Protein AF-A0A9P7EPJ8-F1 (afdb_monomer)

Structure (mmCIF, N/CA/C/O backbone):
data_AF-A0A9P7EPJ8-F1
#
_entry.id   AF-A0A9P7EPJ8-F1
#
loop_
_atom_site.group_PDB
_atom_site.id
_atom_site.type_symbol
_atom_site.label_atom_id
_atom_site.label_alt_id
_atom_site.label_comp_id
_atom_site.label_asym_id
_atom_site.label_entity_id
_atom_site.label_seq_id
_atom_site.pdbx_PDB_ins_code
_atom_site.Cartn_x
_atom_site.Cartn_y
_atom_site.Cartn_z
_atom_site.occupancy
_atom_site.B_iso_or_equiv
_atom_site.auth_seq_id
_atom_site.auth_comp_id
_atom_site.auth_asym_id
_atom_site.auth_atom_id
_atom_site.pdbx_PDB_model_num
ATOM 1 N N . MET A 1 1 ? 11.609 0.846 8.606 1.00 64.12 1 MET A N 1
ATOM 2 C CA . MET A 1 1 ? 11.496 -0.620 8.779 1.00 64.12 1 MET A CA 1
ATOM 3 C C . MET A 1 1 ? 10.500 -1.259 7.810 1.00 64.12 1 MET A C 1
ATOM 5 O O . MET A 1 1 ? 10.845 -2.281 7.238 1.00 64.12 1 MET A O 1
ATOM 9 N N . PHE A 1 2 ? 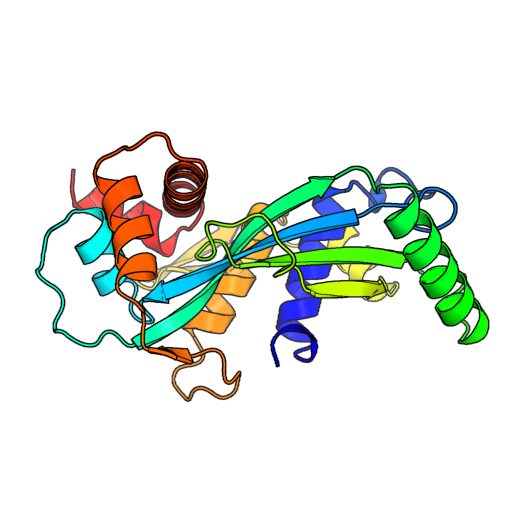9.339 -0.642 7.541 1.00 80.00 2 PHE A N 1
ATOM 10 C CA . PHE A 1 2 ? 8.351 -1.118 6.551 1.00 80.00 2 PHE A CA 1
ATOM 11 C C . PHE A 1 2 ? 8.965 -1.547 5.203 1.00 80.00 2 PHE A C 1
ATOM 13 O O . PHE A 1 2 ? 8.814 -2.691 4.791 1.00 80.00 2 PHE A O 1
ATOM 20 N N . ILE A 1 3 ? 9.730 -0.651 4.565 1.00 81.69 3 ILE A N 1
ATOM 21 C CA . ILE A 1 3 ? 10.332 -0.858 3.231 1.00 81.69 3 ILE A CA 1
ATOM 22 C C . ILE A 1 3 ? 11.421 -1.951 3.241 1.00 81.69 3 ILE A C 1
ATOM 24 O O . ILE A 1 3 ? 11.772 -2.502 2.204 1.00 81.69 3 ILE A O 1
ATOM 28 N N . LEU A 1 4 ? 11.939 -2.302 4.421 1.00 83.94 4 LEU A N 1
ATOM 29 C CA . LEU A 1 4 ? 12.962 -3.337 4.583 1.00 83.94 4 LEU A CA 1
ATOM 30 C C . LEU A 1 4 ? 12.359 -4.725 4.832 1.00 83.94 4 LEU A C 1
ATOM 32 O O . LEU A 1 4 ? 13.088 -5.713 4.793 1.00 83.94 4 LEU A O 1
ATOM 36 N N . ASN A 1 5 ? 11.052 -4.826 5.099 1.00 91.94 5 ASN A N 1
ATOM 37 C CA . ASN A 1 5 ? 10.410 -6.116 5.306 1.00 91.94 5 ASN A CA 1
ATOM 38 C C . ASN A 1 5 ? 10.028 -6.743 3.948 1.00 91.94 5 ASN A C 1
ATOM 40 O O . ASN A 1 5 ? 9.179 -6.193 3.237 1.00 91.94 5 ASN A O 1
ATOM 44 N N . PRO A 1 6 ? 10.596 -7.908 3.584 1.00 92.56 6 PRO A N 1
ATOM 45 C CA . PRO A 1 6 ? 10.381 -8.505 2.268 1.00 92.56 6 PRO A CA 1
ATOM 46 C C . PRO A 1 6 ? 8.943 -8.993 2.050 1.00 92.56 6 PRO A C 1
ATOM 48 O O . PRO A 1 6 ? 8.477 -8.989 0.915 1.00 92.56 6 PRO A O 1
ATOM 51 N N . ILE A 1 7 ? 8.220 -9.371 3.110 1.00 93.75 7 ILE A N 1
ATOM 52 C CA . ILE A 1 7 ? 6.826 -9.827 3.009 1.00 93.75 7 ILE A CA 1
ATOM 53 C C . ILE A 1 7 ? 5.912 -8.637 2.714 1.00 93.75 7 ILE A C 1
ATOM 55 O O . ILE A 1 7 ? 5.138 -8.682 1.757 1.00 93.75 7 ILE A O 1
ATOM 59 N N . LEU A 1 8 ? 6.034 -7.550 3.486 1.00 95.38 8 LEU A N 1
ATOM 60 C CA . LEU A 1 8 ? 5.245 -6.332 3.270 1.00 95.38 8 LEU A CA 1
ATOM 61 C C . LEU A 1 8 ? 5.503 -5.751 1.876 1.00 95.38 8 LEU A C 1
ATOM 63 O O . LEU A 1 8 ? 4.560 -5.451 1.144 1.00 95.38 8 LEU A O 1
ATOM 67 N N . MET A 1 9 ? 6.774 -5.660 1.476 1.00 95.81 9 MET A N 1
ATOM 68 C CA . MET A 1 9 ? 7.134 -5.168 0.147 1.00 95.81 9 MET A CA 1
ATOM 69 C C . MET A 1 9 ? 6.726 -6.124 -0.970 1.00 95.81 9 MET A C 1
ATOM 71 O O . MET A 1 9 ? 6.345 -5.659 -2.039 1.00 95.81 9 MET A O 1
ATOM 75 N N . GLY A 1 10 ? 6.761 -7.439 -0.748 1.00 96.75 10 GLY A N 1
ATOM 76 C CA . GLY A 1 10 ? 6.250 -8.422 -1.702 1.00 96.75 10 GLY A CA 1
ATOM 77 C C . GLY A 1 10 ? 4.754 -8.237 -1.960 1.00 96.75 10 GLY A C 1
ATOM 78 O O . GLY A 1 10 ? 4.339 -8.139 -3.113 1.00 96.75 10 GLY A O 1
ATOM 79 N N . LEU A 1 11 ? 3.954 -8.096 -0.897 1.00 97.00 11 LEU A N 1
ATOM 80 C CA . LEU A 1 11 ? 2.513 -7.834 -0.998 1.00 97.00 11 LEU A CA 1
ATOM 81 C C . LEU A 1 11 ? 2.218 -6.492 -1.679 1.00 97.00 11 LEU A C 1
ATOM 83 O O . LEU A 1 11 ? 1.334 -6.429 -2.533 1.00 97.00 11 LEU A O 1
ATOM 87 N N . LEU A 1 12 ? 2.980 -5.441 -1.355 1.00 97.62 12 LEU A N 1
ATOM 88 C CA . LEU A 1 12 ? 2.852 -4.144 -2.019 1.00 97.62 12 LEU A CA 1
ATOM 89 C C . LEU A 1 12 ? 3.167 -4.256 -3.516 1.00 97.62 12 LEU A C 1
ATOM 91 O O . LEU A 1 12 ? 2.368 -3.826 -4.341 1.00 97.62 12 LEU A O 1
ATOM 95 N N . LYS A 1 13 ? 4.294 -4.882 -3.878 1.00 97.88 13 LYS A N 1
ATOM 96 C CA . LYS A 1 13 ? 4.701 -5.068 -5.278 1.00 97.88 13 LYS A CA 1
ATOM 97 C C . LYS A 1 13 ? 3.675 -5.880 -6.070 1.00 97.88 13 LYS A C 1
ATOM 99 O O . LYS A 1 13 ? 3.375 -5.502 -7.196 1.00 97.88 13 LYS A O 1
ATOM 104 N N . LEU A 1 14 ? 3.101 -6.941 -5.496 1.00 97.75 14 LEU A N 1
ATOM 105 C CA . LEU A 1 14 ? 2.011 -7.694 -6.133 1.00 97.75 14 LEU A CA 1
ATOM 106 C C . LEU A 1 14 ? 0.807 -6.796 -6.426 1.00 97.75 14 LEU A C 1
ATOM 108 O O . LEU A 1 14 ? 0.273 -6.827 -7.533 1.00 97.75 14 LEU A O 1
ATOM 112 N N . GLY A 1 15 ? 0.420 -5.962 -5.457 1.00 97.38 15 GLY A N 1
ATOM 113 C CA . GLY A 1 15 ? -0.643 -4.985 -5.654 1.00 97.38 15 GLY A CA 1
ATOM 114 C C . GLY A 1 15 ? -0.331 -4.023 -6.800 1.00 97.38 15 GLY A C 1
ATOM 115 O O . GLY A 1 15 ? -1.167 -3.841 -7.680 1.00 97.38 15 GLY A O 1
ATOM 116 N N . VAL A 1 16 ? 0.884 -3.469 -6.827 1.00 97.75 16 VAL A N 1
ATOM 117 C CA . VAL A 1 16 ? 1.339 -2.538 -7.871 1.00 97.75 16 VAL A CA 1
ATOM 118 C C . VAL A 1 16 ? 1.351 -3.186 -9.256 1.00 97.75 16 VAL A C 1
ATOM 120 O O . VAL A 1 16 ? 0.888 -2.573 -10.212 1.00 97.75 16 VAL A O 1
ATOM 123 N N . VAL A 1 17 ? 1.833 -4.426 -9.383 1.00 97.75 17 VAL A N 1
ATOM 124 C CA . VAL A 1 17 ? 1.848 -5.147 -10.669 1.00 97.75 17 VAL A CA 1
ATOM 125 C C . VAL A 1 17 ? 0.444 -5.246 -11.264 1.00 97.75 17 VAL A C 1
ATOM 127 O O . VAL A 1 17 ? 0.278 -5.058 -12.470 1.00 97.75 17 VAL A O 1
ATOM 130 N N . ILE A 1 18 ? -0.552 -5.524 -10.421 1.00 96.38 18 ILE A N 1
ATOM 131 C CA . ILE A 1 18 ? -1.951 -5.662 -10.832 1.00 96.38 18 ILE A CA 1
ATOM 132 C C . ILE A 1 18 ? -2.552 -4.297 -11.174 1.00 96.38 18 ILE A C 1
ATOM 134 O O . ILE A 1 18 ? -3.158 -4.151 -12.230 1.00 96.38 18 ILE A O 1
ATOM 138 N N . ASP A 1 19 ? -2.382 -3.305 -10.301 1.00 95.81 19 ASP A N 1
ATOM 139 C CA . ASP A 1 19 ? -3.061 -2.010 -10.422 1.00 95.81 19 ASP A CA 1
ATOM 140 C C . ASP A 1 19 ? -2.477 -1.128 -11.534 1.00 95.81 19 ASP A C 1
ATOM 142 O O . ASP A 1 19 ? -3.197 -0.414 -12.225 1.00 95.81 19 ASP A O 1
ATOM 146 N N . CYS A 1 20 ? -1.163 -1.213 -11.754 1.00 95.88 20 CYS A N 1
ATOM 147 C CA . CYS A 1 20 ? -0.481 -0.505 -12.835 1.00 95.88 20 CYS A CA 1
ATOM 148 C C . CYS A 1 20 ? -0.459 -1.291 -14.157 1.00 95.88 20 CYS A C 1
ATOM 150 O O . CYS A 1 20 ? 0.116 -0.807 -15.130 1.00 95.88 20 CYS A O 1
ATOM 152 N N . GLY A 1 21 ? -1.041 -2.495 -14.215 1.00 95.31 21 GLY A N 1
ATOM 153 C CA . GLY A 1 21 ? -1.136 -3.280 -15.450 1.00 95.31 21 GLY A CA 1
ATOM 154 C C . GLY A 1 21 ? 0.216 -3.735 -16.016 1.00 95.31 21 GLY A C 1
ATOM 155 O O . GLY A 1 21 ? 0.373 -3.823 -17.233 1.00 95.31 21 GLY A O 1
ATOM 156 N N . LEU A 1 22 ? 1.201 -4.040 -15.159 1.00 96.00 22 LEU A N 1
ATOM 157 C CA . LEU A 1 22 ? 2.549 -4.460 -15.596 1.00 96.00 22 LEU A CA 1
ATOM 158 C C . LEU A 1 22 ? 2.531 -5.787 -16.371 1.00 96.00 22 LEU A C 1
ATOM 160 O O . LEU A 1 22 ? 3.428 -6.053 -17.165 1.00 96.00 22 LEU A O 1
ATOM 164 N N . ILE A 1 23 ? 1.525 -6.632 -16.133 1.00 95.19 23 ILE A N 1
ATOM 165 C CA . ILE A 1 23 ? 1.335 -7.883 -16.882 1.00 95.19 23 ILE A CA 1
ATOM 166 C C . ILE A 1 23 ? 0.834 -7.592 -18.300 1.00 95.19 23 ILE A C 1
ATOM 168 O O . ILE A 1 23 ? 1.242 -8.266 -19.244 1.00 95.19 23 ILE A O 1
ATOM 172 N N . ASP A 1 24 ? -0.038 -6.594 -18.439 1.00 95.25 24 ASP A N 1
ATOM 173 C CA . ASP A 1 24 ? -0.749 -6.304 -19.682 1.00 95.25 24 ASP A CA 1
ATOM 174 C C . ASP A 1 24 ? 0.079 -5.412 -20.619 1.00 95.25 24 ASP A C 1
ATOM 176 O O . ASP A 1 24 ? -0.063 -5.487 -21.840 1.00 95.25 24 ASP A O 1
ATOM 180 N N . ASN A 1 25 ? 0.979 -4.591 -20.064 1.00 95.81 25 ASN A N 1
ATOM 181 C CA . ASN A 1 25 ? 1.876 -3.735 -20.828 1.00 95.81 25 ASN A CA 1
ATOM 182 C C . ASN A 1 25 ? 3.355 -3.992 -20.471 1.00 95.81 25 ASN A C 1
ATOM 184 O O . ASN A 1 25 ? 3.858 -3.431 -19.494 1.00 95.81 25 ASN A O 1
ATOM 188 N N . PRO A 1 26 ? 4.097 -4.748 -21.306 1.00 93.19 26 PRO A N 1
ATOM 189 C CA . PRO A 1 26 ? 5.481 -5.130 -21.029 1.00 93.19 26 PRO A CA 1
ATOM 190 C C . PRO A 1 26 ? 6.482 -3.973 -21.154 1.00 93.19 26 PRO A C 1
ATOM 192 O O . PRO A 1 26 ? 7.671 -4.185 -20.954 1.00 93.19 26 PRO A O 1
ATOM 195 N N . ARG A 1 27 ? 6.034 -2.765 -21.518 1.00 96.56 27 ARG A N 1
ATOM 196 C CA . ARG A 1 27 ? 6.869 -1.555 -21.590 1.00 96.56 27 ARG A CA 1
ATOM 197 C C . ARG A 1 27 ? 6.959 -0.820 -20.251 1.00 96.56 27 ARG A C 1
ATOM 199 O O . ARG A 1 27 ? 7.911 -0.077 -19.998 1.00 96.56 27 ARG A O 1
ATOM 206 N N . ILE A 1 28 ? 5.965 -1.014 -19.380 1.00 97.06 28 ILE A N 1
ATOM 207 C CA . ILE A 1 28 ? 5.900 -0.345 -18.077 1.00 97.06 28 ILE A CA 1
ATOM 208 C C . ILE A 1 28 ? 7.066 -0.811 -17.204 1.00 97.06 28 ILE A C 1
ATOM 210 O O . ILE A 1 28 ? 7.266 -2.001 -16.980 1.00 97.06 28 ILE A O 1
ATOM 214 N N . GLY A 1 29 ? 7.839 0.154 -16.712 1.00 95.75 29 GLY A N 1
ATOM 215 C CA . GLY A 1 29 ? 9.021 -0.070 -15.886 1.00 95.75 29 GLY A CA 1
ATOM 216 C C . GLY A 1 29 ? 10.298 -0.432 -16.647 1.00 95.75 29 GLY A C 1
ATOM 217 O O . GLY A 1 29 ? 11.331 -0.657 -16.010 1.00 95.75 29 GLY A O 1
ATOM 218 N N . PHE A 1 30 ? 10.247 -0.450 -17.983 1.00 96.81 30 PHE A N 1
ATOM 219 C CA . PHE A 1 30 ? 11.409 -0.631 -18.857 1.00 96.81 30 PHE A CA 1
ATOM 220 C C . PHE A 1 30 ? 11.738 0.661 -19.598 1.00 96.81 30 PHE A C 1
ATOM 222 O O . PHE A 1 30 ? 12.747 1.295 -19.311 1.00 96.81 30 PHE A O 1
ATOM 229 N N . ASP A 1 31 ? 10.861 1.068 -20.515 1.00 95.62 31 ASP A N 1
ATOM 230 C CA . ASP A 1 31 ? 10.963 2.302 -21.297 1.00 95.62 31 ASP A CA 1
ATOM 231 C C . ASP A 1 31 ? 9.828 3.287 -20.985 1.00 95.62 31 ASP A C 1
ATOM 233 O O . ASP A 1 31 ? 9.955 4.482 -21.256 1.00 95.62 31 ASP A O 1
ATOM 237 N N . VAL A 1 32 ? 8.742 2.806 -20.371 1.00 97.00 32 VAL A N 1
ATOM 238 C CA . VAL A 1 32 ? 7.653 3.643 -19.862 1.00 97.00 32 VAL A CA 1
ATOM 239 C C . VAL A 1 32 ? 7.802 3.799 -18.344 1.00 97.00 32 VAL A C 1
ATOM 241 O O . VAL A 1 32 ? 7.561 2.837 -17.606 1.00 97.00 32 VAL A O 1
ATOM 244 N N . PRO A 1 33 ? 8.193 4.987 -17.851 1.00 97.19 33 PRO A N 1
ATOM 245 C CA . PRO A 1 33 ? 8.322 5.233 -16.425 1.00 97.19 33 PRO A CA 1
ATOM 246 C C . PRO A 1 33 ? 6.944 5.250 -15.761 1.00 97.19 33 PRO A C 1
ATOM 248 O O . PRO A 1 33 ? 5.969 5.734 -16.336 1.00 97.19 33 PRO A O 1
ATOM 251 N N . PHE A 1 34 ? 6.862 4.753 -14.531 1.00 97.31 34 PHE A N 1
ATOM 252 C CA . PHE A 1 34 ? 5.626 4.781 -13.756 1.00 97.31 34 PHE A CA 1
ATOM 253 C C . PHE A 1 34 ? 5.913 4.992 -12.275 1.00 97.31 34 PHE A C 1
ATOM 255 O O . PHE A 1 34 ? 7.002 4.684 -11.774 1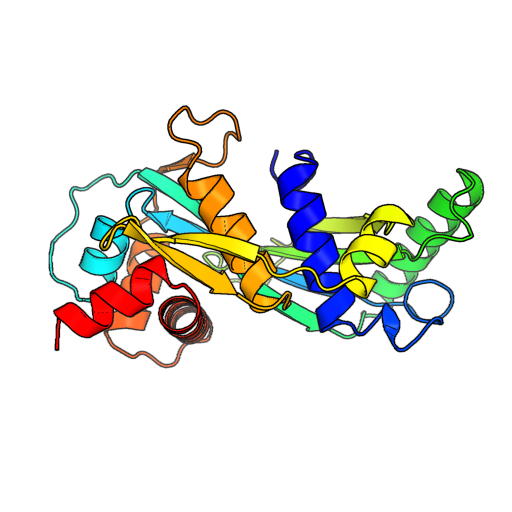.00 97.31 34 PHE A O 1
ATOM 262 N N . GLY A 1 35 ? 4.913 5.513 -11.575 1.00 96.62 35 GLY A N 1
ATOM 263 C CA . GLY A 1 35 ? 4.947 5.651 -10.136 1.00 96.62 35 GLY A CA 1
ATOM 264 C C . GLY A 1 35 ? 3.686 5.124 -9.482 1.00 96.62 35 GLY A C 1
ATOM 265 O O . GLY A 1 35 ? 2.654 4.940 -10.132 1.00 96.62 35 GLY A O 1
ATOM 266 N N . VAL A 1 36 ? 3.756 4.990 -8.163 1.00 96.94 36 VAL A N 1
ATOM 267 C CA . VAL A 1 36 ? 2.600 4.722 -7.312 1.00 96.94 36 VAL A CA 1
ATOM 268 C C . VAL A 1 36 ? 2.643 5.610 -6.075 1.00 96.94 36 VAL A C 1
ATOM 270 O O . VAL A 1 36 ? 3.681 5.738 -5.431 1.00 96.94 36 VAL A O 1
ATOM 273 N N . ARG A 1 37 ? 1.506 6.205 -5.726 1.00 94.69 37 ARG A N 1
ATOM 274 C CA . ARG A 1 37 ? 1.272 6.853 -4.435 1.00 94.69 37 ARG A CA 1
ATOM 275 C C . ARG A 1 37 ? 0.717 5.822 -3.458 1.00 94.69 37 ARG A C 1
ATOM 277 O O . ARG A 1 37 ? -0.278 5.170 -3.767 1.00 94.69 37 ARG A O 1
ATOM 284 N N . VAL A 1 38 ? 1.329 5.700 -2.285 1.00 95.12 38 VAL A N 1
ATOM 285 C CA . VAL A 1 38 ? 0.869 4.836 -1.193 1.00 95.12 38 VAL A CA 1
ATOM 286 C C . VAL A 1 38 ? 0.548 5.705 0.014 1.00 95.12 38 VAL A C 1
ATOM 288 O O . VAL A 1 38 ? 1.440 6.236 0.671 1.00 95.12 38 VAL A O 1
ATOM 291 N N . AS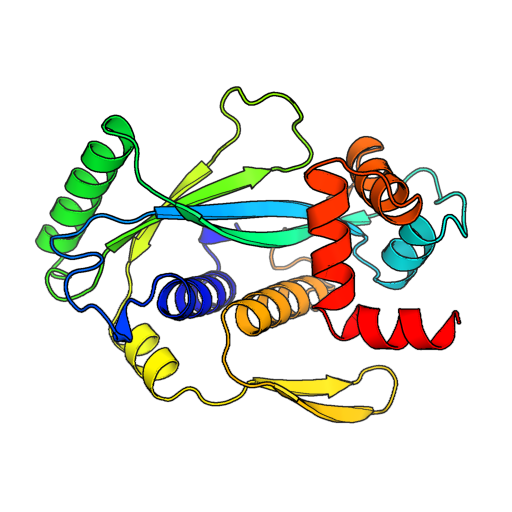P A 1 39 ? -0.739 5.845 0.302 1.00 94.06 39 ASP A N 1
ATOM 292 C CA . ASP A 1 39 ? -1.236 6.605 1.443 1.00 94.06 39 ASP A CA 1
ATOM 293 C C . ASP A 1 39 ? -1.168 5.733 2.703 1.00 94.06 39 ASP A C 1
ATOM 295 O O . ASP A 1 39 ? -1.838 4.697 2.783 1.00 94.06 39 ASP A O 1
ATOM 299 N N . ILE A 1 40 ? -0.365 6.144 3.685 1.00 93.94 40 ILE A N 1
ATOM 300 C CA . ILE A 1 40 ? -0.188 5.459 4.970 1.00 93.94 40 ILE A CA 1
ATOM 301 C C . ILE A 1 40 ? -0.756 6.293 6.118 1.00 93.94 40 ILE A C 1
ATOM 303 O O . ILE A 1 40 ? -0.725 7.517 6.078 1.00 93.94 40 ILE A O 1
ATOM 307 N N . ALA A 1 41 ? -1.262 5.627 7.151 1.00 93.94 41 ALA A N 1
ATOM 308 C CA . ALA A 1 41 ? -1.781 6.270 8.356 1.00 93.94 41 ALA A CA 1
ATOM 309 C C . ALA A 1 41 ? -1.397 5.482 9.606 1.00 93.94 41 ALA A C 1
ATOM 311 O O . ALA A 1 41 ? -1.156 4.274 9.528 1.00 93.94 41 ALA A O 1
ATOM 312 N N . ILE A 1 42 ? -1.422 6.140 10.764 1.00 95.00 42 ILE A N 1
ATOM 313 C CA . ILE A 1 42 ? -1.436 5.448 12.050 1.00 95.00 42 ILE A CA 1
ATOM 314 C C . ILE A 1 42 ? -2.892 5.138 12.418 1.00 95.00 42 ILE A C 1
ATOM 316 O O . ILE A 1 42 ? -3.709 6.031 12.616 1.00 95.00 42 ILE A O 1
ATOM 320 N N . GLU A 1 43 ? -3.230 3.855 12.523 1.00 94.69 43 GLU A N 1
ATOM 321 C CA . GLU A 1 43 ? -4.562 3.383 12.928 1.00 94.69 43 GLU A CA 1
ATOM 322 C C . GLU A 1 43 ? -4.488 2.605 14.245 1.00 94.69 43 GLU A C 1
ATOM 324 O O . GLU A 1 43 ? -3.438 2.030 14.536 1.00 94.69 43 GLU A O 1
ATOM 329 N N . PRO A 1 44 ? -5.577 2.501 15.030 1.00 94.06 44 PRO A N 1
ATOM 330 C CA . PRO A 1 44 ? -5.593 1.693 16.241 1.00 94.06 44 PRO A CA 1
ATOM 331 C C . PRO A 1 44 ? -5.095 0.266 16.009 1.00 94.06 44 PRO A C 1
ATOM 333 O O . PRO A 1 44 ? -5.512 -0.429 15.082 1.00 94.06 44 PRO A O 1
ATOM 336 N N . SER A 1 45 ? -4.228 -0.198 16.907 1.00 93.31 45 SER A N 1
ATOM 337 C CA . SER A 1 45 ? -3.689 -1.560 16.859 1.00 93.31 45 SER A CA 1
ATOM 338 C C . SER A 1 45 ? -4.739 -2.649 17.129 1.00 93.31 45 SER A C 1
ATOM 340 O O . SER A 1 45 ? -4.552 -3.817 16.766 1.00 93.31 45 SER A O 1
ATOM 342 N N . ASN A 1 46 ? -5.853 -2.264 17.753 1.00 89.94 46 ASN A N 1
ATOM 343 C CA . ASN A 1 46 ? -7.036 -3.079 17.971 1.00 89.94 46 ASN A CA 1
ATOM 344 C C . ASN A 1 46 ? -8.171 -2.598 17.052 1.00 89.94 46 ASN A C 1
ATOM 346 O O . ASN A 1 46 ? -8.573 -1.436 17.094 1.00 89.94 46 ASN A O 1
ATOM 350 N N . CYS A 1 47 ? -8.727 -3.503 16.244 1.00 88.69 47 CYS A N 1
ATOM 351 C CA . CYS A 1 47 ? -9.809 -3.176 15.314 1.00 88.69 47 CYS A CA 1
ATOM 352 C C . CYS A 1 47 ? -11.095 -2.712 16.018 1.00 88.69 47 CYS A C 1
ATOM 354 O O . CYS A 1 47 ? -11.842 -1.922 15.447 1.00 88.69 47 CYS A O 1
ATOM 356 N N . LEU A 1 48 ? -11.343 -3.137 17.262 1.00 87.56 48 LEU A N 1
ATOM 357 C CA . LEU A 1 48 ? -12.501 -2.672 18.031 1.00 87.56 48 LEU A CA 1
ATOM 358 C C . LEU A 1 48 ? -12.366 -1.201 18.437 1.00 87.56 48 LEU A C 1
ATOM 360 O O . LEU A 1 48 ? -13.369 -0.490 18.468 1.00 87.56 48 LEU A O 1
ATOM 364 N N . ASP A 1 49 ? -11.144 -0.727 18.686 1.00 91.12 49 ASP A N 1
ATOM 365 C CA . ASP A 1 49 ? -10.890 0.691 18.956 1.00 91.12 49 ASP A CA 1
ATOM 366 C C . ASP A 1 49 ? -11.082 1.524 17.684 1.00 91.12 49 ASP A C 1
ATOM 368 O O . ASP A 1 49 ? -11.678 2.598 17.741 1.00 91.12 49 ASP A O 1
ATOM 372 N N . PHE A 1 50 ? -10.679 0.996 16.520 1.00 92.00 50 PHE A N 1
ATOM 373 C CA . PHE A 1 50 ? -10.981 1.606 15.220 1.00 92.00 50 PHE A CA 1
ATOM 374 C C . PHE A 1 50 ? -12.490 1.775 15.023 1.00 92.00 50 PHE A C 1
ATOM 376 O O . PHE A 1 50 ? -12.965 2.871 14.732 1.00 92.00 50 PHE A O 1
ATOM 383 N N . VAL A 1 51 ? -13.258 0.700 15.217 1.00 89.50 51 VAL A N 1
ATOM 384 C CA . VAL A 1 51 ? -14.723 0.715 15.100 1.00 89.50 51 VAL A CA 1
ATOM 385 C C . VAL A 1 51 ? -15.350 1.662 16.124 1.00 89.50 51 VAL A C 1
ATOM 387 O O . VAL A 1 51 ? -16.263 2.414 15.787 1.00 89.50 51 VAL A O 1
ATOM 390 N N . GLY A 1 52 ? -14.834 1.684 17.354 1.00 89.81 52 GLY A N 1
ATOM 391 C CA . GLY A 1 52 ? -15.265 2.609 18.400 1.00 89.81 52 GLY A CA 1
ATOM 392 C C . GLY A 1 52 ? -15.060 4.077 18.022 1.00 89.81 52 GLY A C 1
ATOM 393 O O . GLY A 1 52 ? -15.980 4.875 18.204 1.00 89.81 52 GLY A O 1
ATOM 394 N N . LEU A 1 53 ? -13.900 4.423 17.452 1.00 91.19 53 LEU A N 1
ATOM 395 C CA . LEU A 1 53 ? -13.626 5.760 16.916 1.00 91.19 53 LEU A CA 1
ATOM 396 C C . LEU A 1 53 ? -14.559 6.090 15.748 1.00 91.19 53 LEU A C 1
ATOM 398 O O . LEU A 1 53 ? -15.182 7.146 15.746 1.00 91.19 53 LEU A O 1
ATOM 402 N N . TYR A 1 54 ? -14.701 5.178 14.785 1.00 91.75 54 TYR A N 1
ATOM 403 C CA . TYR A 1 54 ? -15.510 5.402 13.588 1.00 91.75 54 TYR A CA 1
ATOM 404 C C . TYR A 1 54 ? -16.996 5.619 13.917 1.00 91.75 54 TYR A C 1
ATOM 406 O O . TYR A 1 54 ? -17.636 6.497 13.355 1.00 91.75 54 TYR A O 1
ATOM 414 N N . PHE A 1 55 ? -17.569 4.865 14.855 1.00 89.56 55 PHE A N 1
ATOM 415 C CA . PHE A 1 55 ? -18.968 5.055 15.259 1.00 89.56 55 PHE A CA 1
ATOM 416 C C . PHE A 1 55 ? -19.157 6.078 16.389 1.00 89.56 55 PHE A C 1
ATOM 418 O O . PHE A 1 55 ? -20.287 6.305 16.808 1.00 89.56 55 PHE A O 1
ATOM 425 N N . ASN A 1 56 ? -18.085 6.721 16.868 1.00 79.50 56 ASN A N 1
ATOM 426 C CA . ASN A 1 56 ? -18.100 7.642 18.014 1.00 79.50 56 ASN A CA 1
ATOM 427 C C . ASN A 1 56 ? -18.660 7.012 19.312 1.00 79.50 56 ASN A C 1
ATOM 429 O O . ASN A 1 56 ? -19.241 7.701 20.147 1.00 79.50 56 ASN A O 1
ATOM 433 N N . ASN A 1 57 ? -18.471 5.701 19.500 1.00 65.94 57 ASN A N 1
ATOM 434 C CA . ASN A 1 57 ? -19.096 4.921 20.578 1.00 65.94 57 ASN A CA 1
ATOM 435 C C . ASN A 1 57 ? -18.309 4.915 21.905 1.00 65.94 57 ASN A C 1
ATOM 437 O O . ASN A 1 57 ? -18.809 4.396 22.903 1.00 65.94 57 ASN A O 1
ATOM 441 N N . LYS A 1 58 ? -17.091 5.473 21.949 1.00 59.72 58 LYS A N 1
ATOM 442 C CA . LYS A 1 58 ? -16.306 5.670 23.182 1.00 59.72 58 LYS A CA 1
ATOM 443 C C . LYS A 1 58 ? -15.452 6.931 23.090 1.00 59.72 58 LYS A C 1
ATOM 445 O O . LYS A 1 58 ? -14.834 7.181 22.058 1.00 59.72 58 LYS A O 1
ATOM 450 N N . SER A 1 59 ? -15.338 7.661 24.198 1.00 57.38 59 SER A N 1
ATOM 451 C CA . SER A 1 59 ? -14.165 8.489 24.474 1.00 57.38 59 SER A CA 1
ATOM 452 C C . SER A 1 59 ? -12.991 7.524 24.659 1.00 57.38 59 SER A C 1
ATOM 454 O O . SER A 1 59 ? -12.979 6.775 25.640 1.00 57.38 59 SER A O 1
ATOM 456 N N . PRO A 1 60 ? -12.051 7.422 23.702 1.00 54.78 60 PRO A N 1
ATOM 457 C CA . PRO A 1 60 ? -10.884 6.582 23.916 1.00 54.78 60 PRO A CA 1
ATOM 458 C C . PRO A 1 60 ? -10.166 7.064 25.181 1.00 54.78 60 PRO A C 1
ATOM 460 O O . PRO A 1 60 ? -10.192 8.258 25.485 1.00 54.78 60 PRO A O 1
ATOM 463 N N . GLY A 1 61 ? -9.532 6.151 25.922 1.00 60.28 61 GLY A N 1
ATOM 464 C CA . GLY A 1 61 ? -8.559 6.572 26.932 1.00 60.28 61 GLY A CA 1
ATOM 465 C C . GLY A 1 61 ? -7.544 7.532 26.298 1.00 60.28 61 GLY A C 1
ATOM 466 O O . GLY A 1 61 ? -7.333 7.479 25.084 1.00 60.28 61 GLY A O 1
ATOM 467 N N . GLU A 1 62 ? -6.929 8.413 27.094 1.00 65.81 62 GLU A N 1
ATOM 468 C CA . GLU A 1 62 ? -6.057 9.484 26.573 1.00 65.81 62 GLU A CA 1
ATOM 469 C C . GLU A 1 62 ? -5.000 8.961 25.580 1.00 65.81 62 GLU A C 1
ATOM 471 O O . GLU A 1 62 ? -4.703 9.618 24.580 1.00 65.81 62 GLU A O 1
ATOM 476 N N . LYS A 1 63 ? -4.518 7.726 25.787 1.00 86.50 63 LYS A N 1
ATOM 477 C CA . LYS A 1 63 ? -3.478 7.088 24.976 1.00 86.50 63 LYS A CA 1
ATOM 478 C C . LYS A 1 63 ? -3.980 5.818 24.298 1.00 86.50 63 LYS A C 1
ATOM 480 O O . LYS A 1 63 ? -4.315 4.839 24.964 1.00 86.50 63 LYS A O 1
ATOM 485 N N . LEU A 1 64 ? -3.982 5.823 22.966 1.00 91.88 64 LEU A N 1
ATOM 486 C CA . LEU A 1 64 ? -4.226 4.641 22.139 1.00 91.88 64 LEU A CA 1
ATOM 487 C C . LEU A 1 64 ? -2.932 4.232 21.444 1.00 91.88 64 LEU A C 1
ATOM 489 O O . LEU A 1 64 ? -2.270 5.060 20.820 1.00 91.88 64 LEU A O 1
ATOM 493 N N . GLN A 1 65 ? -2.601 2.943 21.503 1.00 94.44 65 GLN A N 1
ATOM 494 C CA . GLN A 1 65 ? -1.537 2.393 20.672 1.00 94.44 65 GLN A CA 1
ATOM 495 C C . GLN A 1 65 ? -2.058 2.203 19.246 1.00 94.44 65 GLN A C 1
ATOM 497 O O . GLN A 1 65 ? -2.979 1.414 19.005 1.00 94.44 65 GLN A O 1
ATOM 502 N N . GLY A 1 66 ? -1.425 2.889 18.307 1.00 94.94 66 GLY A N 1
ATOM 503 C CA . GLY A 1 66 ? -1.637 2.742 16.882 1.00 94.94 66 GLY A CA 1
ATOM 504 C C . GLY A 1 66 ? -0.562 1.902 16.201 1.00 94.94 66 GLY A C 1
ATOM 505 O O . GLY A 1 66 ? 0.396 1.427 16.816 1.00 94.94 66 GLY A O 1
ATOM 506 N N . MET A 1 67 ? -0.736 1.715 14.901 1.00 95.88 67 MET A N 1
ATOM 507 C CA . MET A 1 67 ? 0.211 1.075 14.005 1.00 95.88 67 MET A CA 1
ATOM 508 C C . MET A 1 67 ? 0.098 1.636 12.591 1.00 95.88 67 MET A C 1
ATOM 510 O O . MET A 1 67 ? -0.987 2.038 12.172 1.00 95.88 67 MET A O 1
ATOM 514 N N . VAL A 1 68 ? 1.204 1.611 11.847 1.00 95.44 68 VAL A N 1
ATOM 515 C CA . VAL A 1 68 ? 1.214 1.964 10.423 1.00 95.44 68 VAL A CA 1
ATOM 516 C C . VAL A 1 68 ? 0.277 1.034 9.659 1.00 95.44 68 VAL A C 1
ATOM 518 O O . VAL A 1 68 ? 0.328 -0.187 9.813 1.00 95.44 68 VAL A O 1
ATOM 521 N N . GLN A 1 69 ? -0.567 1.610 8.817 1.00 95.69 69 GLN A N 1
ATOM 522 C CA . GLN A 1 69 ? -1.474 0.905 7.926 1.00 95.69 69 GLN A CA 1
ATOM 523 C C . GLN A 1 69 ? -1.465 1.563 6.550 1.00 95.69 69 GLN A C 1
ATOM 525 O O . GLN A 1 69 ? -1.313 2.776 6.437 1.00 95.69 69 GLN A O 1
ATOM 530 N N . VAL A 1 70 ? -1.645 0.757 5.504 1.00 95.69 70 VAL A N 1
ATOM 531 C CA . VAL A 1 70 ? -1.746 1.236 4.124 1.00 95.69 70 VAL A CA 1
ATOM 532 C C . VAL A 1 70 ? -3.211 1.428 3.764 1.00 95.69 70 VAL A C 1
ATOM 534 O O . VAL A 1 70 ? -4.010 0.486 3.752 1.00 95.69 70 VAL A O 1
ATOM 537 N N . ASN A 1 71 ? -3.586 2.657 3.459 1.00 93.94 71 ASN A N 1
ATOM 538 C CA . ASN A 1 71 ? -4.979 3.017 3.271 1.00 93.94 71 ASN A CA 1
ATOM 539 C C . ASN A 1 71 ? -5.379 3.016 1.804 1.00 93.94 71 ASN A C 1
ATOM 541 O O . ASN A 1 71 ? -6.409 2.425 1.468 1.00 93.94 71 ASN A O 1
ATOM 545 N N . ALA A 1 72 ? -4.537 3.572 0.940 1.00 94.00 72 ALA A N 1
ATOM 546 C CA . ALA A 1 72 ? -4.750 3.569 -0.497 1.00 94.00 72 ALA A CA 1
ATOM 547 C C . ALA A 1 72 ? -3.440 3.351 -1.254 1.00 94.00 72 ALA A C 1
ATOM 549 O O . ALA A 1 72 ? -2.345 3.593 -0.745 1.00 94.00 72 ALA A O 1
ATOM 550 N N . MET A 1 73 ? -3.589 2.883 -2.484 1.00 94.88 73 MET A N 1
ATOM 551 C CA . MET A 1 73 ? -2.530 2.757 -3.468 1.00 94.88 73 MET A CA 1
ATOM 552 C C . MET A 1 73 ? -3.108 3.276 -4.776 1.00 94.88 73 MET A C 1
ATOM 554 O O . MET A 1 73 ? -4.190 2.847 -5.162 1.00 94.88 73 MET A O 1
ATOM 558 N N . THR A 1 74 ? -2.438 4.245 -5.390 1.00 94.12 74 THR A N 1
ATOM 559 C CA . THR A 1 74 ? -2.946 4.929 -6.581 1.00 94.12 74 THR A CA 1
ATOM 560 C C . THR A 1 74 ? -1.819 5.067 -7.603 1.00 94.12 74 THR A C 1
ATOM 562 O O . THR A 1 74 ? -0.810 5.712 -7.297 1.00 94.12 74 THR A O 1
ATOM 565 N N . PRO A 1 75 ? -1.949 4.486 -8.807 1.00 94.75 75 PRO A N 1
ATOM 566 C CA . PRO A 1 75 ? -1.053 4.767 -9.917 1.00 94.75 75 PRO A CA 1
ATOM 567 C C . PRO A 1 75 ? -1.103 6.256 -10.251 1.00 94.75 75 PRO A C 1
ATOM 569 O O . PRO A 1 75 ? -2.158 6.886 -10.182 1.00 94.75 75 PRO A O 1
ATOM 572 N N . TRP A 1 76 ? 0.029 6.833 -10.620 1.00 90.62 76 TRP A N 1
ATOM 573 C CA . TRP A 1 76 ? 0.093 8.253 -10.956 1.00 90.62 76 TRP A CA 1
ATOM 574 C C . TRP A 1 76 ? 1.183 8.540 -11.978 1.00 90.62 76 TRP A C 1
ATOM 576 O O . TRP A 1 76 ? 2.156 7.794 -12.123 1.00 90.62 76 TRP A O 1
ATOM 586 N N . GLU A 1 77 ? 1.004 9.650 -12.682 1.00 88.75 77 GLU A N 1
ATOM 587 C CA . GLU A 1 77 ? 1.972 10.143 -13.648 1.00 88.75 77 GLU A CA 1
ATOM 588 C C . GLU A 1 77 ? 3.156 10.796 -12.932 1.00 88.75 77 GLU A C 1
ATOM 590 O O . GLU A 1 77 ? 3.003 11.597 -12.003 1.00 88.75 77 GLU A O 1
ATOM 595 N N . LEU A 1 78 ? 4.365 10.451 -13.370 1.00 92.44 78 LEU A N 1
ATOM 596 C CA . LEU A 1 78 ? 5.579 11.015 -12.803 1.00 92.44 78 LEU A CA 1
ATOM 597 C C . LEU A 1 78 ? 5.815 12.434 -13.328 1.00 92.44 78 LEU A C 1
ATOM 599 O O . LEU A 1 78 ? 5.781 12.692 -14.529 1.00 92.44 78 LEU A O 1
ATOM 603 N N . THR A 1 79 ? 6.134 13.351 -12.417 1.00 92.62 79 THR A N 1
ATOM 604 C CA . THR A 1 79 ? 6.625 14.687 -12.776 1.00 92.62 79 THR A CA 1
ATOM 605 C C . THR A 1 79 ? 8.003 14.589 -13.443 1.00 92.62 79 THR A C 1
ATOM 607 O O . THR A 1 79 ? 8.711 13.608 -13.206 1.00 92.62 79 THR A O 1
ATOM 610 N N . PRO A 1 80 ? 8.460 15.602 -14.206 1.00 94.81 80 PRO A N 1
ATOM 611 C CA . PRO A 1 80 ? 9.778 15.564 -14.853 1.00 94.81 80 PRO A CA 1
ATOM 612 C C . PRO A 1 80 ? 10.928 15.228 -13.891 1.00 94.81 80 PRO A C 1
ATOM 614 O O . PRO A 1 80 ? 11.740 14.355 -14.175 1.00 94.81 80 PRO A O 1
ATOM 617 N N . VAL A 1 81 ? 10.918 15.820 -12.691 1.00 93.06 81 VAL A N 1
ATOM 618 C CA . VAL A 1 81 ? 11.909 15.538 -11.636 1.00 93.06 81 VAL A CA 1
ATOM 619 C C . VAL A 1 81 ? 11.867 14.072 -11.185 1.00 93.06 81 VAL A C 1
ATOM 621 O O . VAL A 1 81 ? 12.905 13.468 -10.924 1.00 93.06 81 VAL A O 1
ATOM 624 N N . ARG A 1 82 ? 10.675 13.469 -11.086 1.00 94.19 82 ARG A N 1
ATOM 625 C CA . ARG A 1 82 ? 10.540 12.047 -10.737 1.00 94.19 82 ARG A CA 1
ATOM 626 C C . ARG A 1 82 ? 10.931 11.128 -11.893 1.00 94.19 82 ARG A C 1
ATOM 628 O O . ARG A 1 82 ? 11.443 10.045 -11.637 1.00 94.19 82 ARG A O 1
ATOM 635 N N . VAL A 1 83 ? 10.734 11.548 -13.141 1.00 97.06 83 VAL A N 1
ATOM 636 C CA . VAL A 1 83 ? 11.216 10.801 -14.311 1.00 97.06 83 VAL A CA 1
ATOM 637 C C . VAL A 1 83 ? 12.741 10.701 -14.289 1.00 97.06 83 VAL A C 1
ATOM 639 O O . VAL A 1 83 ? 13.268 9.621 -14.542 1.00 97.06 83 VAL A O 1
ATOM 642 N N . ASP A 1 84 ? 13.452 11.767 -13.922 1.00 97.06 84 ASP A N 1
ATOM 643 C CA . ASP A 1 84 ? 14.915 11.719 -13.801 1.00 97.06 84 ASP A CA 1
ATOM 644 C C . ASP A 1 84 ? 15.366 10.757 -12.693 1.00 97.06 84 ASP A C 1
ATOM 646 O O . ASP A 1 84 ? 16.204 9.891 -12.942 1.00 97.06 84 ASP A O 1
ATOM 650 N N . LYS A 1 85 ? 14.717 10.787 -11.520 1.00 96.62 85 LYS A N 1
ATOM 651 C CA . LYS A 1 85 ? 14.962 9.794 -10.455 1.00 96.62 85 LYS A CA 1
ATOM 652 C C . LYS A 1 85 ? 14.707 8.358 -10.915 1.00 96.62 85 LYS A C 1
ATOM 654 O O . LYS A 1 85 ? 15.466 7.454 -10.576 1.00 96.62 85 LYS A O 1
ATOM 659 N N . TRP A 1 86 ? 13.644 8.139 -11.688 1.00 98.00 86 TRP A N 1
ATOM 660 C CA . TRP A 1 86 ? 13.346 6.824 -12.250 1.00 98.00 86 TRP A CA 1
ATOM 661 C C . TRP A 1 86 ? 14.432 6.379 -13.239 1.00 98.00 86 TRP A C 1
ATOM 663 O O . TRP A 1 86 ? 14.840 5.223 -13.196 1.00 98.00 86 TRP A O 1
ATOM 673 N N . ARG A 1 87 ? 14.949 7.282 -14.086 1.00 98.31 87 ARG A N 1
ATOM 674 C CA . ARG A 1 87 ? 16.048 6.971 -15.020 1.00 98.31 87 ARG A CA 1
ATOM 675 C C . ARG A 1 87 ? 17.315 6.564 -14.276 1.00 98.31 87 ARG A C 1
ATOM 677 O O . ARG A 1 87 ? 17.962 5.598 -14.668 1.00 98.31 87 ARG A O 1
ATOM 684 N N . GLU A 1 88 ? 17.651 7.267 -13.199 1.00 98.06 88 GLU A N 1
ATOM 685 C CA . GLU A 1 88 ? 18.789 6.917 -12.345 1.00 98.06 88 GLU A CA 1
ATOM 686 C C . GLU A 1 88 ? 18.610 5.540 -11.691 1.00 98.06 88 GLU A C 1
ATOM 688 O O . GLU A 1 88 ? 19.534 4.728 -11.708 1.00 98.06 88 GLU A O 1
ATOM 693 N N . ALA A 1 89 ? 17.418 5.257 -11.157 1.00 97.88 89 ALA A N 1
ATOM 694 C CA . ALA A 1 89 ? 17.077 3.955 -10.583 1.00 97.88 89 ALA A CA 1
ATOM 695 C C . ALA A 1 89 ? 17.164 2.825 -11.617 1.00 97.88 89 ALA A C 1
ATOM 697 O O . ALA A 1 89 ? 17.785 1.791 -11.371 1.00 97.88 89 ALA A O 1
ATOM 698 N N . ARG A 1 90 ? 16.599 3.048 -12.809 1.00 98.25 90 ARG A N 1
ATOM 699 C CA . ARG A 1 90 ? 16.667 2.119 -13.939 1.00 98.25 90 ARG A CA 1
ATOM 700 C C . ARG A 1 90 ? 18.117 1.815 -14.315 1.00 98.25 90 ARG A C 1
ATOM 702 O O . ARG A 1 90 ? 18.484 0.647 -14.393 1.00 98.25 90 ARG A O 1
ATOM 709 N N . ALA A 1 91 ? 18.946 2.847 -14.469 1.00 98.19 91 ALA A N 1
ATOM 710 C CA . ALA A 1 91 ? 20.357 2.693 -14.814 1.00 98.19 91 ALA A CA 1
ATOM 711 C C . ALA A 1 91 ? 21.153 1.933 -13.738 1.00 98.19 91 ALA A C 1
ATOM 713 O O . ALA A 1 91 ? 21.994 1.101 -14.080 1.00 98.19 91 ALA A O 1
ATOM 714 N N . ARG A 1 92 ? 20.880 2.176 -12.446 1.00 98.12 92 ARG A N 1
ATOM 715 C CA . ARG A 1 92 ? 21.495 1.413 -11.345 1.00 98.12 92 ARG A CA 1
ATOM 716 C C . ARG A 1 92 ? 21.139 -0.068 -11.417 1.00 98.12 92 ARG A C 1
ATOM 718 O O . ARG A 1 92 ? 22.037 -0.902 -11.440 1.00 98.12 92 ARG A O 1
ATOM 725 N N . HIS A 1 93 ? 19.853 -0.391 -11.520 1.00 98.00 93 HIS A N 1
ATOM 726 C CA . HIS A 1 93 ? 19.407 -1.780 -11.602 1.00 98.00 93 HIS A CA 1
ATOM 727 C C . HIS A 1 93 ? 19.921 -2.492 -12.861 1.00 98.00 93 HIS A C 1
ATOM 729 O O . HIS A 1 93 ? 20.245 -3.677 -12.805 1.00 98.00 93 HIS A O 1
ATOM 735 N N . ASP A 1 94 ? 20.062 -1.784 -13.983 1.00 98.06 94 ASP A N 1
ATOM 736 C CA . ASP A 1 94 ? 20.679 -2.339 -15.192 1.00 98.06 94 ASP A CA 1
ATOM 737 C C . ASP A 1 94 ? 22.149 -2.700 -14.954 1.00 98.06 94 ASP A C 1
ATOM 739 O O . ASP A 1 94 ? 22.577 -3.797 -15.319 1.00 98.06 94 ASP A O 1
ATOM 743 N N . ALA A 1 95 ? 22.906 -1.818 -14.291 1.00 98.06 95 ALA A N 1
ATOM 744 C CA . ALA A 1 95 ? 24.306 -2.053 -13.937 1.00 98.06 95 ALA A CA 1
ATOM 745 C C . ALA A 1 95 ? 24.488 -3.212 -12.938 1.00 98.06 95 ALA A C 1
ATOM 747 O O . ALA A 1 95 ? 25.506 -3.901 -12.972 1.00 98.06 95 ALA A O 1
ATOM 748 N N . GLU A 1 96 ? 23.492 -3.465 -12.088 1.00 97.81 96 GLU A N 1
ATOM 749 C CA . GLU A 1 96 ? 23.446 -4.603 -11.159 1.00 97.81 96 GLU A CA 1
ATOM 750 C C . GLU A 1 96 ? 23.023 -5.927 -11.828 1.00 97.81 96 GLU A C 1
ATOM 752 O O . GLU A 1 96 ? 23.036 -6.977 -11.187 1.00 97.81 96 GLU A O 1
ATOM 757 N N . GLY A 1 97 ? 22.673 -5.908 -13.120 1.00 97.81 97 GLY A N 1
ATOM 758 C CA . GLY A 1 97 ? 22.280 -7.096 -13.885 1.00 97.81 97 GLY A CA 1
ATOM 759 C C . GLY A 1 97 ? 20.771 -7.358 -13.942 1.00 97.81 97 GLY A C 1
ATOM 760 O O . GLY A 1 97 ? 20.354 -8.386 -14.476 1.00 97.81 97 GLY A O 1
ATOM 761 N N . PHE A 1 98 ? 19.940 -6.426 -13.467 1.00 97.75 98 PHE A N 1
ATOM 762 C CA . PHE A 1 98 ? 18.474 -6.525 -13.445 1.00 97.75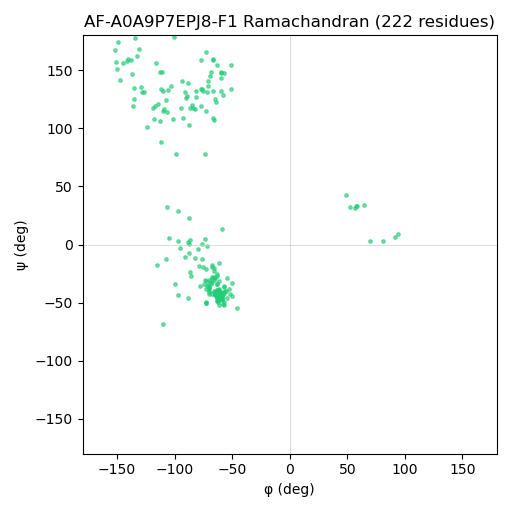 98 PHE A CA 1
ATOM 763 C C . PHE A 1 98 ? 17.799 -5.812 -14.627 1.00 97.75 98 PHE A C 1
ATOM 765 O O . PHE A 1 98 ? 16.653 -5.370 -14.535 1.00 97.75 98 PHE A O 1
ATOM 772 N N . ALA A 1 99 ? 18.479 -5.723 -15.774 1.00 96.94 99 ALA A N 1
ATOM 773 C CA . ALA A 1 99 ? 17.957 -5.068 -16.980 1.00 96.94 99 ALA A CA 1
ATOM 774 C C . ALA A 1 99 ? 16.673 -5.709 -17.547 1.00 96.94 99 ALA A C 1
ATOM 776 O O . ALA A 1 99 ? 15.977 -5.108 -18.363 1.00 96.94 99 ALA A O 1
ATOM 777 N N . LYS A 1 100 ? 16.353 -6.940 -17.130 1.00 96.94 100 LYS A N 1
ATOM 778 C CA . LYS A 1 100 ? 15.141 -7.671 -1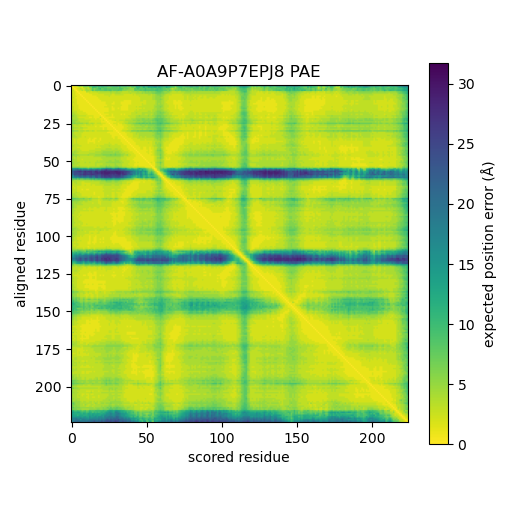7.534 1.00 96.94 100 LYS A CA 1
ATOM 779 C C . LYS A 1 100 ? 13.980 -7.539 -16.548 1.00 96.94 100 LYS A C 1
ATOM 781 O O . LYS A 1 100 ? 12.898 -8.046 -16.836 1.00 96.94 100 LYS A O 1
ATOM 786 N N . ASP A 1 101 ? 14.185 -6.847 -15.435 1.00 98.00 101 ASP A N 1
ATOM 787 C CA . ASP A 1 101 ? 13.186 -6.712 -14.383 1.00 98.00 101 ASP A CA 1
ATOM 788 C C . ASP A 1 101 ? 12.601 -5.298 -14.425 1.00 98.00 101 ASP A C 1
ATOM 790 O O . ASP A 1 101 ? 13.384 -4.350 -14.483 1.00 98.00 101 ASP A O 1
ATOM 794 N N . PRO A 1 102 ? 11.272 -5.099 -14.368 1.00 98.00 102 PRO A N 1
ATOM 795 C CA . PRO A 1 102 ? 10.684 -3.765 -14.311 1.00 98.00 102 PRO A CA 1
ATOM 796 C C . PRO A 1 102 ? 11.157 -2.979 -13.082 1.00 98.00 102 PRO A C 1
ATOM 798 O O . PRO A 1 102 ? 11.372 -3.547 -12.005 1.00 98.00 102 PRO A O 1
ATOM 801 N N . VAL A 1 103 ? 11.255 -1.657 -13.231 1.00 98.12 103 VAL A N 1
ATOM 802 C CA . VAL A 1 103 ? 11.539 -0.716 -12.139 1.00 98.12 103 VAL A CA 1
ATOM 803 C C . VAL A 1 103 ? 10.505 0.406 -12.142 1.00 98.12 103 VAL A C 1
ATOM 805 O O . VAL A 1 103 ? 10.184 0.958 -13.191 1.00 98.12 103 VAL A O 1
ATOM 808 N N . GLY A 1 104 ? 9.988 0.763 -10.972 1.00 97.62 104 GLY A N 1
ATOM 809 C CA . GLY A 1 104 ? 9.079 1.892 -10.769 1.00 97.62 104 GLY A CA 1
ATOM 810 C C . GLY A 1 104 ? 9.475 2.724 -9.557 1.00 97.62 104 GLY A C 1
ATOM 811 O O . GLY A 1 104 ? 10.417 2.387 -8.839 1.00 97.62 104 GLY A O 1
ATOM 812 N N . LEU A 1 105 ? 8.738 3.804 -9.311 1.00 97.50 105 LEU A N 1
ATOM 813 C CA . LEU A 1 105 ? 8.869 4.597 -8.087 1.00 97.50 105 LEU A CA 1
ATOM 814 C C . LEU A 1 105 ? 7.635 4.444 -7.200 1.00 97.50 105 LEU A C 1
ATOM 816 O O . LEU A 1 105 ? 6.516 4.297 -7.690 1.00 97.50 105 LEU A O 1
ATOM 820 N N . VAL A 1 106 ? 7.828 4.531 -5.891 1.00 96.25 106 VAL A N 1
ATOM 821 C CA . VAL A 1 106 ? 6.739 4.605 -4.919 1.00 96.25 106 VAL A CA 1
ATOM 822 C C . VAL A 1 106 ? 6.941 5.789 -3.994 1.00 96.25 106 VAL A C 1
ATOM 824 O O . VAL A 1 106 ? 8.022 5.952 -3.440 1.00 96.25 106 VAL A O 1
ATOM 827 N N . ASP A 1 107 ? 5.895 6.586 -3.810 1.00 94.00 107 ASP A N 1
ATOM 828 C CA . ASP A 1 107 ? 5.861 7.657 -2.820 1.00 94.00 107 ASP A CA 1
ATOM 829 C C . ASP A 1 107 ? 4.958 7.223 -1.667 1.00 94.00 107 ASP A C 1
ATOM 831 O O . ASP A 1 107 ? 3.748 7.063 -1.839 1.00 94.00 107 ASP A O 1
ATOM 835 N N . PHE A 1 108 ? 5.549 7.031 -0.490 1.00 93.06 108 PHE A N 1
ATOM 836 C CA . PHE A 1 108 ? 4.809 6.817 0.749 1.00 93.06 108 PHE A CA 1
ATOM 837 C C . PHE A 1 108 ? 4.426 8.167 1.339 1.00 93.06 108 PHE A C 1
ATOM 839 O O . PHE A 1 108 ? 5.307 8.972 1.641 1.00 93.06 108 PHE A O 1
ATOM 846 N N . ILE A 1 109 ? 3.127 8.405 1.496 1.00 90.12 109 ILE A N 1
ATOM 847 C CA . ILE A 1 109 ? 2.576 9.673 1.971 1.00 90.12 109 ILE A CA 1
ATOM 848 C C . ILE A 1 109 ? 1.862 9.431 3.292 1.00 90.12 109 ILE A C 1
ATOM 850 O O . ILE A 1 109 ? 0.897 8.668 3.343 1.00 90.12 109 ILE A O 1
ATOM 854 N N . ASP A 1 110 ? 2.334 10.087 4.350 1.00 87.12 110 ASP A N 1
ATOM 855 C CA . ASP A 1 110 ? 1.627 10.122 5.626 1.00 87.12 110 ASP A CA 1
ATOM 856 C C . ASP A 1 110 ? 0.402 11.029 5.507 1.00 87.12 110 ASP A C 1
ATOM 858 O O . ASP A 1 110 ? 0.508 12.238 5.293 1.00 87.12 110 ASP A O 1
ATOM 862 N N . VAL A 1 111 ? -0.774 10.427 5.640 1.00 72.56 111 VAL A N 1
ATOM 863 C CA . VAL A 1 111 ? -2.049 11.116 5.463 1.00 72.56 111 VAL A CA 1
ATOM 864 C C . VAL A 1 111 ? -2.436 12.004 6.650 1.00 72.56 111 VAL A C 1
ATOM 866 O O . VAL A 1 111 ? -3.372 12.792 6.534 1.00 72.56 111 VAL A O 1
ATOM 869 N N . SER A 1 112 ? -1.758 11.886 7.795 1.00 65.50 112 SER A N 1
ATOM 870 C CA . SER A 1 112 ? -1.997 12.737 8.971 1.00 65.50 112 SER A CA 1
ATOM 871 C C . SER A 1 112 ? -1.422 14.150 8.802 1.00 65.50 112 SER A C 1
ATOM 873 O O . SER A 1 112 ? -1.862 15.087 9.470 1.00 65.50 112 SER A O 1
ATOM 875 N N . CYS A 1 113 ? -0.476 14.322 7.876 1.00 60.12 113 CYS A N 1
ATOM 876 C CA . CYS A 1 113 ? 0.182 15.590 7.603 1.00 60.12 113 CYS A CA 1
ATOM 877 C C . CYS A 1 113 ? -0.630 16.394 6.576 1.00 60.12 113 CYS A C 1
ATOM 879 O O . CYS A 1 113 ? -0.606 16.116 5.381 1.00 60.12 113 CYS A O 1
ATOM 881 N N . THR A 1 114 ? -1.366 17.401 7.046 1.00 52.72 114 THR A N 1
ATOM 882 C CA . THR A 1 114 ? -2.271 18.238 6.234 1.00 52.72 114 THR A CA 1
ATOM 883 C C . THR A 1 114 ? -1.569 19.285 5.366 1.00 52.72 114 THR A C 1
ATOM 885 O O . THR A 1 114 ? -2.240 20.038 4.665 1.00 52.72 114 THR A O 1
ATOM 888 N N . GLU A 1 115 ? -0.240 19.360 5.406 1.00 49.50 115 GLU A N 1
ATOM 889 C CA . GLU A 1 115 ? 0.545 20.295 4.603 1.00 49.50 115 GLU A CA 1
ATOM 890 C C . GLU A 1 115 ? 1.311 19.521 3.522 1.00 49.50 115 GLU A C 1
ATOM 892 O O . GLU A 1 115 ? 2.186 18.713 3.825 1.00 49.50 115 GLU A O 1
ATOM 897 N N . ASP A 1 116 ? 0.990 19.796 2.252 1.00 45.03 116 ASP A N 1
ATOM 898 C CA . ASP A 1 116 ? 1.578 19.231 1.019 1.00 45.03 116 ASP A CA 1
ATOM 899 C C . ASP A 1 116 ? 3.106 19.465 0.858 1.00 45.03 116 ASP A C 1
ATOM 901 O O . ASP A 1 116 ? 3.687 19.265 -0.212 1.00 45.03 116 ASP A O 1
ATOM 905 N N . LEU A 1 117 ? 3.799 19.895 1.911 1.00 42.31 117 LEU A N 1
ATOM 906 C CA . LEU A 1 117 ? 5.202 20.287 1.908 1.00 42.31 117 LEU A CA 1
ATOM 907 C C . LEU A 1 117 ? 6.093 19.147 2.426 1.00 42.31 117 LEU A C 1
ATOM 909 O O . LEU A 1 117 ? 6.595 19.173 3.542 1.00 42.31 117 LEU A O 1
ATOM 913 N N . GLY A 1 118 ? 6.349 18.157 1.569 1.00 53.06 118 GLY A N 1
ATOM 914 C CA . GLY A 1 118 ? 7.612 17.405 1.624 1.00 53.06 118 GLY A CA 1
ATOM 915 C C . GLY A 1 118 ? 7.680 16.133 2.476 1.00 53.06 118 GLY A C 1
ATOM 916 O O . GLY A 1 118 ? 8.752 15.538 2.537 1.00 53.06 118 GLY A O 1
ATOM 917 N N . ASN A 1 119 ? 6.578 15.643 3.050 1.00 64.62 119 ASN A N 1
ATOM 918 C CA . ASN A 1 119 ? 6.590 14.419 3.877 1.00 64.62 119 ASN A CA 1
ATOM 919 C C . ASN A 1 119 ? 6.399 13.111 3.083 1.00 64.62 119 ASN A C 1
ATOM 921 O O . ASN A 1 119 ? 5.971 12.098 3.634 1.00 64.62 119 ASN A O 1
ATOM 925 N N . ALA A 1 120 ? 6.706 13.119 1.783 1.00 80.56 120 ALA A N 1
ATOM 926 C CA . ALA A 1 120 ? 6.687 11.912 0.966 1.00 80.56 120 ALA A CA 1
ATOM 927 C C . ALA A 1 120 ? 8.061 11.232 0.993 1.00 80.56 120 ALA A C 1
ATOM 929 O O . ALA A 1 120 ? 9.074 11.843 0.646 1.00 80.56 120 ALA A O 1
ATOM 930 N N . VAL A 1 121 ? 8.095 9.950 1.351 1.00 89.81 121 VAL A N 1
ATOM 931 C CA . VAL A 1 121 ? 9.299 9.127 1.192 1.00 89.81 121 VAL A CA 1
ATOM 932 C C . VAL A 1 121 ? 9.213 8.424 -0.155 1.00 89.81 121 VAL A C 1
ATOM 934 O O . VAL A 1 121 ? 8.410 7.508 -0.327 1.00 89.81 121 VAL A O 1
ATOM 937 N N . THR A 1 122 ? 10.045 8.851 -1.105 1.00 92.31 122 THR A N 1
ATOM 938 C CA . THR A 1 122 ? 10.196 8.163 -2.392 1.00 92.31 122 THR A CA 1
ATOM 939 C C . THR A 1 122 ? 11.144 6.979 -2.244 1.00 92.31 122 THR A C 1
ATOM 941 O O . THR A 1 122 ? 12.250 7.131 -1.724 1.00 92.31 122 THR A O 1
ATOM 944 N N . ALA A 1 123 ? 10.744 5.821 -2.755 1.00 94.62 123 ALA A N 1
ATOM 945 C CA . ALA A 1 123 ? 11.584 4.640 -2.875 1.00 94.62 123 ALA A CA 1
ATOM 946 C C . ALA A 1 123 ? 11.474 4.018 -4.272 1.00 94.62 123 ALA A C 1
ATOM 948 O O . ALA A 1 123 ? 10.537 4.271 -5.031 1.00 94.62 123 ALA A O 1
ATOM 949 N N . GLU A 1 124 ? 12.449 3.181 -4.599 1.00 96.00 124 GLU A N 1
ATOM 950 C CA . GLU A 1 124 ? 12.488 2.410 -5.836 1.00 96.00 124 GLU A CA 1
ATOM 951 C C . GLU A 1 124 ? 11.766 1.078 -5.647 1.00 96.00 124 GLU A C 1
ATOM 953 O O . GLU A 1 124 ? 11.906 0.405 -4.622 1.00 96.00 124 GLU A O 1
ATOM 958 N N . LEU A 1 125 ? 10.993 0.678 -6.653 1.00 96.75 125 LEU A N 1
ATOM 959 C CA . LEU A 1 125 ? 10.366 -0.632 -6.716 1.00 96.75 125 LEU A CA 1
ATOM 960 C C . LEU A 1 125 ? 10.986 -1.439 -7.848 1.00 96.75 125 LEU A C 1
ATOM 962 O O . LEU A 1 125 ? 10.688 -1.209 -9.014 1.00 96.75 125 LEU A O 1
ATOM 966 N N . HIS A 1 126 ? 11.802 -2.421 -7.487 1.00 97.12 126 HIS A N 1
ATOM 967 C CA . HIS A 1 126 ? 12.289 -3.461 -8.392 1.00 97.12 126 HIS A CA 1
ATOM 968 C C . HIS A 1 126 ? 11.355 -4.678 -8.375 1.00 97.12 126 HIS A C 1
ATOM 970 O O . HIS A 1 126 ? 10.995 -5.165 -7.297 1.00 97.12 126 HIS A O 1
ATOM 976 N N . PHE A 1 127 ? 10.961 -5.174 -9.548 1.00 97.81 127 PHE A N 1
ATOM 977 C CA . PHE A 1 127 ? 10.001 -6.272 -9.700 1.00 97.81 127 PHE A CA 1
ATOM 978 C C . PHE A 1 127 ? 10.683 -7.534 -10.247 1.00 97.81 127 PHE A C 1
ATOM 980 O O . PHE A 1 127 ? 10.703 -7.740 -11.458 1.00 97.81 127 PHE A O 1
ATOM 987 N N . PRO A 1 128 ? 11.227 -8.407 -9.381 1.00 96.94 128 PRO A N 1
ATOM 988 C CA . PRO A 1 128 ? 11.873 -9.632 -9.838 1.00 96.94 128 PRO A CA 1
ATOM 989 C C . PRO A 1 128 ? 10.857 -10.605 -10.471 1.00 96.94 128 PRO A C 1
ATOM 991 O O . PRO A 1 128 ? 9.668 -10.551 -10.126 1.00 96.94 128 PRO A O 1
ATOM 994 N N . PRO A 1 129 ? 11.305 -11.557 -11.316 1.00 96.69 129 PRO A N 1
ATOM 995 C CA . PRO A 1 129 ? 10.426 -12.473 -12.050 1.00 96.69 129 PRO A CA 1
ATOM 996 C C . PRO A 1 129 ? 9.423 -13.216 -11.166 1.00 96.69 129 PRO A C 1
ATOM 998 O O . PRO A 1 129 ? 8.256 -13.318 -11.525 1.00 96.69 129 PRO A O 1
ATOM 1001 N N . ILE A 1 130 ? 9.831 -13.624 -9.959 1.00 96.69 130 ILE A N 1
ATOM 1002 C CA . ILE A 1 130 ? 8.954 -14.319 -9.007 1.00 96.69 130 ILE A CA 1
ATOM 1003 C C . ILE A 1 130 ? 7.691 -13.518 -8.654 1.00 96.69 130 ILE A C 1
ATOM 1005 O O . ILE A 1 130 ? 6.617 -14.095 -8.532 1.00 96.69 130 ILE A O 1
ATOM 1009 N N . ILE A 1 131 ? 7.782 -12.187 -8.540 1.00 97.62 131 ILE A N 1
ATOM 1010 C CA . ILE A 1 131 ? 6.620 -11.335 -8.250 1.00 97.62 131 ILE A CA 1
ATOM 1011 C C . ILE A 1 131 ? 5.685 -11.285 -9.461 1.00 97.62 131 ILE A C 1
ATOM 1013 O O . ILE A 1 131 ? 4.467 -11.362 -9.303 1.00 97.62 131 ILE A O 1
ATOM 1017 N N . LEU A 1 132 ? 6.246 -11.187 -10.668 1.00 96.94 132 LEU A N 1
ATOM 1018 C CA . LEU A 1 132 ? 5.469 -11.191 -11.907 1.00 96.94 132 LEU A CA 1
ATOM 1019 C C . LEU A 1 132 ? 4.784 -12.543 -12.125 1.00 96.94 132 LEU A C 1
ATOM 1021 O O . LEU A 1 132 ? 3.619 -12.577 -12.511 1.00 96.94 132 LEU A O 1
ATOM 1025 N N . ASP A 1 133 ? 5.473 -13.646 -11.845 1.00 97.25 133 ASP A N 1
ATOM 1026 C CA . ASP A 1 133 ? 4.939 -15.000 -11.985 1.00 97.25 133 ASP A CA 1
ATOM 1027 C C . ASP A 1 133 ? 3.818 -15.268 -10.975 1.00 97.25 133 ASP A C 1
ATOM 1029 O O . ASP A 1 133 ? 2.760 -15.771 -11.352 1.00 97.25 133 ASP A O 1
ATOM 1033 N N . MET A 1 134 ? 3.984 -14.838 -9.719 1.00 96.81 134 MET A N 1
ATOM 1034 C CA . MET A 1 134 ? 2.915 -14.879 -8.715 1.00 96.81 134 MET A CA 1
ATOM 1035 C C . MET A 1 134 ? 1.691 -14.059 -9.150 1.00 96.81 134 MET A C 1
ATOM 1037 O O . MET A 1 134 ? 0.559 -14.537 -9.056 1.00 96.81 134 MET A O 1
ATOM 1041 N N . ALA A 1 135 ? 1.905 -12.844 -9.665 1.00 96.50 135 ALA A N 1
ATOM 1042 C CA . ALA A 1 135 ? 0.822 -11.984 -10.131 1.00 96.50 135 ALA A CA 1
ATOM 1043 C C . ALA A 1 135 ? 0.116 -12.543 -11.382 1.00 96.50 135 ALA A C 1
ATOM 1045 O O . ALA A 1 135 ? -1.093 -12.368 -11.531 1.00 96.50 135 ALA A O 1
ATOM 1046 N N . LYS A 1 136 ? 0.837 -13.247 -12.266 1.00 96.56 136 LYS A N 1
ATOM 1047 C CA . LYS A 1 136 ? 0.266 -13.960 -13.423 1.00 96.56 136 LYS A CA 1
ATOM 1048 C C . LYS A 1 136 ? -0.543 -15.183 -13.010 1.00 96.56 136 LYS A C 1
ATOM 1050 O O . LYS A 1 136 ? -1.601 -15.414 -13.587 1.00 96.56 136 LYS A O 1
ATOM 1055 N N . ALA A 1 137 ? -0.067 -15.944 -12.023 1.00 96.50 137 ALA A N 1
ATOM 1056 C CA . ALA A 1 137 ? -0.778 -17.114 -11.513 1.00 96.50 137 ALA A CA 1
ATOM 1057 C C . ALA A 1 137 ? -2.143 -16.736 -10.913 1.00 96.50 137 ALA A C 1
ATOM 1059 O O . ALA A 1 137 ? -3.089 -17.513 -11.002 1.00 96.50 137 ALA A O 1
ATOM 1060 N N . ARG A 1 138 ? -2.261 -15.522 -10.344 1.00 93.00 138 ARG A N 1
ATOM 1061 C CA . ARG A 1 138 ? -3.493 -14.989 -9.730 1.00 93.00 138 ARG A CA 1
ATOM 1062 C C . ARG A 1 138 ? -4.111 -15.931 -8.692 1.00 93.00 138 ARG A C 1
ATOM 1064 O O . ARG A 1 138 ? -5.331 -15.943 -8.508 1.00 93.00 138 ARG A O 1
ATOM 1071 N N . GLU A 1 139 ? -3.268 -16.687 -7.991 1.00 95.88 139 GLU A N 1
ATOM 1072 C CA . GLU A 1 139 ? -3.714 -17.570 -6.919 1.00 95.88 139 GLU A CA 1
ATOM 1073 C C . GLU A 1 139 ? -4.451 -16.760 -5.840 1.00 95.88 139 GLU A C 1
ATOM 1075 O O . GLU A 1 139 ? -3.954 -15.725 -5.386 1.00 95.88 139 GLU A O 1
ATOM 1080 N N . PRO A 1 140 ? -5.660 -17.172 -5.438 1.00 95.50 140 PRO A N 1
ATOM 1081 C CA . PRO A 1 140 ? -6.450 -16.405 -4.495 1.00 95.50 140 PRO A CA 1
ATOM 1082 C C . PRO A 1 140 ? -5.812 -16.418 -3.106 1.00 95.50 140 PRO A C 1
ATOM 1084 O O . PRO A 1 140 ? -5.232 -17.411 -2.670 1.00 95.50 140 PRO A O 1
ATOM 1087 N N . PHE A 1 141 ? -6.000 -15.325 -2.372 1.00 93.06 141 PHE A N 1
ATOM 1088 C CA . PHE A 1 141 ? -5.659 -15.287 -0.960 1.00 93.06 141 PHE A CA 1
ATOM 1089 C C . PHE A 1 141 ? -6.654 -16.136 -0.172 1.00 93.06 141 PHE A C 1
ATOM 1091 O O . PHE A 1 141 ? -7.873 -15.989 -0.320 1.00 93.06 141 PHE A O 1
ATOM 1098 N N . LEU A 1 142 ? -6.113 -17.003 0.678 1.00 91.06 142 LEU A N 1
ATOM 1099 C CA . LEU A 1 142 ? -6.869 -17.803 1.630 1.00 91.06 142 LEU A CA 1
ATOM 1100 C C . LEU A 1 142 ? -6.715 -17.197 3.022 1.00 91.06 142 LEU A C 1
ATOM 1102 O O . LEU A 1 142 ? -5.619 -16.814 3.433 1.00 91.06 142 LEU A O 1
ATOM 1106 N N . GLY A 1 143 ? -7.822 -17.109 3.745 1.00 85.56 143 GLY A N 1
ATOM 1107 C CA . GLY A 1 143 ? -7.860 -16.665 5.129 1.00 85.56 143 GLY A CA 1
ATOM 1108 C C . GLY A 1 143 ? -8.987 -17.346 5.890 1.00 85.56 143 GLY A C 1
ATOM 1109 O O . GLY A 1 143 ? -9.799 -18.065 5.315 1.00 85.56 143 GLY A O 1
ATOM 1110 N N . VAL A 1 144 ? -9.048 -17.098 7.193 1.00 83.62 144 VAL A N 1
ATOM 1111 C CA . VAL A 1 144 ? -10.120 -17.588 8.064 1.00 83.62 144 VAL A CA 1
ATOM 1112 C C . VAL A 1 144 ? -10.698 -16.395 8.813 1.00 83.62 144 VAL A C 1
ATOM 1114 O O . VAL A 1 144 ? -9.948 -15.586 9.363 1.00 83.62 144 VAL A O 1
ATOM 1117 N N . SER A 1 145 ? -12.025 -16.257 8.822 1.00 78.12 145 SER A N 1
ATOM 1118 C CA . SER A 1 145 ? -12.695 -15.209 9.591 1.00 78.12 145 SER A CA 1
ATOM 1119 C C . SER A 1 145 ? -12.444 -15.432 11.076 1.00 78.12 145 SER A C 1
ATOM 1121 O O . SER A 1 145 ? -12.814 -16.467 11.626 1.00 78.12 145 SER A O 1
ATOM 1123 N N . ALA A 1 146 ? -11.875 -14.436 11.751 1.00 71.44 146 ALA A N 1
ATOM 1124 C CA . ALA A 1 146 ? -11.702 -14.485 13.200 1.00 71.44 146 ALA A CA 1
ATOM 1125 C C . ALA A 1 146 ? -13.045 -14.466 13.960 1.00 71.44 146 ALA A C 1
ATOM 1127 O O . ALA A 1 146 ? -13.089 -14.861 15.120 1.00 71.44 146 ALA A O 1
ATOM 1128 N N . VAL A 1 147 ? -14.127 -14.000 13.322 1.00 72.69 147 VAL A N 1
ATOM 1129 C CA . VAL A 1 147 ? -15.459 -13.887 13.939 1.00 72.69 147 VAL A CA 1
ATOM 1130 C C . VAL A 1 147 ? -16.258 -15.176 13.766 1.00 72.69 147 VAL A C 1
ATOM 1132 O O . VAL A 1 147 ? -16.868 -15.650 14.719 1.00 72.69 147 VAL A O 1
ATOM 1135 N N . THR A 1 148 ? -16.272 -15.744 12.558 1.00 78.75 148 THR A N 1
ATOM 1136 C CA . THR A 1 148 ? -17.140 -16.887 12.224 1.00 78.75 148 THR A CA 1
ATOM 1137 C C . THR A 1 148 ? -16.391 -18.208 12.079 1.00 78.75 148 THR A C 1
ATOM 1139 O O . THR A 1 148 ? -17.024 -19.256 11.999 1.00 78.75 148 THR A O 1
ATOM 1142 N N . GLY A 1 149 ? -15.057 -18.181 11.999 1.00 82.12 149 GLY A N 1
ATOM 1143 C CA . GLY A 1 149 ? -14.238 -19.348 11.665 1.00 82.12 149 GLY A CA 1
ATOM 1144 C C . GLY A 1 149 ? -14.369 -19.806 10.207 1.00 82.12 149 GLY A C 1
ATOM 1145 O O . GLY A 1 149 ? -13.781 -20.818 9.838 1.00 82.12 149 GLY A O 1
ATOM 1146 N N . ALA A 1 150 ? -15.131 -19.092 9.372 1.00 85.50 150 ALA A N 1
ATOM 1147 C CA . ALA A 1 150 ? -15.340 -19.466 7.980 1.00 85.50 150 ALA A CA 1
ATOM 1148 C C . ALA A 1 150 ? -14.071 -19.244 7.147 1.00 85.50 150 ALA A C 1
ATOM 1150 O O . ALA A 1 150 ? -13.388 -18.229 7.307 1.00 85.50 150 ALA A O 1
ATOM 1151 N N . GLU A 1 151 ? -13.792 -20.161 6.221 1.00 89.75 151 GLU A N 1
ATOM 1152 C CA . GLU A 1 151 ? -12.764 -19.947 5.206 1.00 89.75 151 GLU A CA 1
ATOM 1153 C C . GLU A 1 151 ? -13.191 -18.814 4.267 1.00 89.75 151 GLU A C 1
ATOM 1155 O O . GLU A 1 151 ? -14.317 -18.768 3.766 1.00 89.75 151 GLU A O 1
ATOM 1160 N N . ILE A 1 152 ? -12.270 -17.889 4.030 1.00 88.62 152 ILE A N 1
ATOM 1161 C CA . ILE A 1 152 ? -12.443 -16.760 3.132 1.00 88.62 152 ILE A CA 1
ATOM 1162 C C . ILE A 1 152 ? -11.464 -16.945 1.983 1.00 88.62 152 ILE A C 1
ATOM 1164 O O . ILE A 1 152 ? -10.248 -16.944 2.174 1.00 88.62 152 ILE A O 1
ATOM 1168 N N . ARG A 1 153 ? -12.006 -17.021 0.771 1.00 93.38 153 ARG A N 1
ATOM 1169 C CA . ARG A 1 153 ? -11.230 -17.046 -0.465 1.00 93.38 153 ARG A CA 1
ATOM 1170 C C . ARG A 1 153 ? -11.435 -15.735 -1.209 1.00 93.38 153 ARG A C 1
ATOM 1172 O O . ARG A 1 153 ? -12.546 -15.443 -1.649 1.00 93.38 153 ARG A O 1
ATOM 1179 N N . LYS A 1 154 ? -10.374 -14.940 -1.348 1.00 92.88 154 LYS A N 1
ATOM 1180 C CA . LYS A 1 154 ? -10.409 -13.660 -2.069 1.00 92.88 154 LYS A CA 1
ATOM 1181 C C . LYS A 1 154 ? -9.585 -13.731 -3.350 1.00 92.88 154 LYS A C 1
ATOM 1183 O O . LYS A 1 154 ? -8.455 -14.213 -3.302 1.00 92.88 154 LYS A O 1
ATOM 1188 N N . PRO A 1 155 ? -10.110 -13.249 -4.490 1.00 95.56 155 PRO A N 1
ATOM 1189 C CA . PRO A 1 155 ? -9.327 -13.186 -5.718 1.00 95.56 155 PRO A CA 1
ATOM 1190 C C . PRO A 1 155 ? -8.088 -12.308 -5.512 1.00 95.56 155 PRO A C 1
ATOM 1192 O O . PRO A 1 155 ? -8.133 -11.327 -4.766 1.00 95.56 155 PRO A O 1
ATOM 1195 N N . MET A 1 156 ? -6.987 -12.638 -6.190 1.00 95.56 156 MET A N 1
ATOM 1196 C CA . MET A 1 156 ? -5.807 -11.780 -6.185 1.00 95.56 156 MET A CA 1
ATOM 1197 C C . MET A 1 156 ? -6.137 -10.471 -6.912 1.00 95.56 156 MET A C 1
ATOM 1199 O O . MET A 1 156 ? -6.318 -10.437 -8.127 1.00 95.56 156 MET A O 1
ATOM 1203 N N . SER A 1 157 ? -6.244 -9.395 -6.143 1.00 95.75 157 SER A N 1
ATOM 1204 C CA . SER A 1 157 ? -6.475 -8.039 -6.627 1.00 95.75 157 SER A CA 1
ATOM 1205 C C . SER A 1 157 ? -5.582 -7.075 -5.857 1.00 95.75 157 SER A C 1
ATOM 1207 O O . SER A 1 157 ? -5.187 -7.380 -4.729 1.00 95.75 157 SER A O 1
ATOM 1209 N N . ALA A 1 158 ? -5.327 -5.893 -6.418 1.00 95.31 158 ALA A N 1
ATOM 1210 C CA . ALA A 1 158 ? -4.601 -4.829 -5.728 1.00 95.31 158 ALA A CA 1
ATOM 1211 C C . ALA A 1 158 ? -5.179 -4.548 -4.329 1.00 95.31 158 ALA A C 1
ATOM 1213 O O . ALA A 1 158 ? -4.453 -4.505 -3.336 1.00 95.31 158 ALA A O 1
ATOM 1214 N N . MET A 1 159 ? -6.509 -4.483 -4.228 1.00 94.38 159 MET A N 1
ATOM 1215 C CA . MET A 1 159 ? -7.206 -4.236 -2.966 1.00 94.38 159 MET A CA 1
ATOM 1216 C C . MET A 1 159 ? -7.020 -5.367 -1.950 1.00 94.38 159 MET A C 1
ATOM 1218 O O . MET A 1 159 ? -6.840 -5.098 -0.762 1.00 94.38 159 MET A O 1
ATOM 1222 N N . THR A 1 160 ? -7.039 -6.625 -2.398 1.00 94.88 160 THR A N 1
ATOM 1223 C CA . THR A 1 160 ? -6.799 -7.780 -1.522 1.00 94.88 160 THR A CA 1
ATOM 1224 C C . THR A 1 160 ? -5.337 -7.860 -1.085 1.00 94.88 160 THR A C 1
ATOM 1226 O O . THR A 1 160 ? -5.080 -8.193 0.067 1.00 94.88 160 THR A O 1
ATOM 1229 N N . CYS A 1 161 ? -4.378 -7.485 -1.938 1.00 96.25 161 CYS A N 1
ATOM 1230 C CA . CYS A 1 161 ? -2.970 -7.372 -1.550 1.00 96.25 161 CYS A CA 1
ATOM 1231 C C . CYS A 1 161 ? -2.778 -6.360 -0.407 1.00 96.25 161 CYS A C 1
ATOM 1233 O O . CYS A 1 161 ? -2.109 -6.678 0.576 1.00 96.25 161 CYS A O 1
ATOM 1235 N N . LEU A 1 162 ? -3.409 -5.181 -0.497 1.00 95.75 162 LEU A N 1
ATOM 1236 C CA . LEU A 1 162 ? -3.363 -4.167 0.566 1.00 95.75 162 LEU A CA 1
ATOM 1237 C C . LEU A 1 162 ? -4.004 -4.651 1.869 1.00 95.75 162 LEU A C 1
ATOM 1239 O O . LEU A 1 162 ? -3.474 -4.417 2.952 1.00 95.75 162 LEU A O 1
ATOM 1243 N N . GLU A 1 163 ? -5.141 -5.337 1.777 1.00 94.75 163 GLU A N 1
ATOM 1244 C CA . GLU A 1 163 ? -5.797 -5.909 2.949 1.00 94.75 163 GLU A CA 1
ATOM 1245 C C . GLU A 1 163 ? -4.930 -6.979 3.620 1.00 94.75 163 GLU A C 1
ATOM 1247 O O . GLU A 1 163 ? -4.749 -6.935 4.835 1.00 94.75 163 GLU A O 1
ATOM 1252 N N . THR A 1 164 ? -4.344 -7.901 2.850 1.00 94.75 164 THR A N 1
ATOM 1253 C CA . THR A 1 164 ? -3.431 -8.928 3.372 1.00 94.75 164 THR A CA 1
ATOM 1254 C C . THR A 1 164 ? -2.200 -8.302 4.022 1.00 94.75 164 THR A C 1
ATOM 1256 O O . THR A 1 164 ? -1.793 -8.731 5.101 1.00 94.75 164 THR A O 1
ATOM 1259 N N . LEU A 1 165 ? -1.646 -7.247 3.418 1.00 95.94 165 LEU A N 1
ATOM 1260 C CA . LEU A 1 165 ? -0.547 -6.469 3.988 1.00 95.94 165 LEU A CA 1
ATOM 1261 C C . LEU A 1 165 ? -0.940 -5.891 5.354 1.00 95.94 165 LEU A C 1
ATOM 1263 O O . LEU A 1 165 ? -0.240 -6.103 6.343 1.00 95.94 165 LEU A O 1
ATOM 1267 N N . ASN A 1 166 ? -2.089 -5.223 5.437 1.00 95.50 166 ASN A N 1
ATOM 1268 C CA . ASN A 1 166 ? -2.590 -4.642 6.683 1.00 95.50 166 ASN A CA 1
ATOM 1269 C C . ASN A 1 166 ? -2.892 -5.700 7.752 1.00 95.50 166 ASN A C 1
ATOM 1271 O O . ASN A 1 166 ? -2.588 -5.492 8.928 1.00 95.50 166 ASN A O 1
ATOM 1275 N N . MET A 1 167 ? -3.451 -6.850 7.361 1.00 92.56 167 MET A N 1
ATOM 1276 C CA . MET A 1 167 ? -3.664 -7.983 8.266 1.00 92.56 167 MET A CA 1
ATOM 1277 C C . MET A 1 167 ? -2.344 -8.517 8.822 1.00 92.56 167 MET A C 1
ATOM 1279 O O . MET A 1 167 ? -2.263 -8.768 10.023 1.00 92.56 167 MET A O 1
ATOM 1283 N N . HIS A 1 168 ? -1.305 -8.636 7.990 1.00 93.12 168 HIS A N 1
ATOM 1284 C CA . HIS A 1 168 ? 0.021 -9.066 8.434 1.00 93.12 168 HIS A CA 1
ATOM 1285 C C . HIS A 1 168 ? 0.604 -8.107 9.480 1.00 93.12 168 HIS A C 1
ATOM 1287 O O . HIS A 1 168 ? 1.078 -8.551 10.522 1.00 93.12 168 HIS A O 1
ATOM 1293 N N . ILE A 1 169 ? 0.478 -6.792 9.267 1.00 95.06 169 ILE A N 1
ATOM 1294 C CA . ILE A 1 169 ? 0.913 -5.792 10.256 1.00 95.06 169 ILE A CA 1
ATOM 1295 C C . ILE A 1 169 ? 0.103 -5.909 11.555 1.00 95.06 169 ILE A C 1
ATOM 1297 O O . ILE A 1 169 ? 0.667 -5.898 12.647 1.00 95.06 169 ILE A O 1
ATOM 1301 N N . ARG A 1 170 ? -1.223 -6.073 11.469 1.00 92.44 170 ARG A N 1
ATOM 1302 C CA . ARG A 1 170 ? -2.090 -6.216 12.655 1.00 92.44 170 ARG A CA 1
ATOM 1303 C C . ARG A 1 170 ? -1.823 -7.495 13.448 1.00 92.44 170 ARG A C 1
ATOM 1305 O O . ARG A 1 170 ? -2.078 -7.519 14.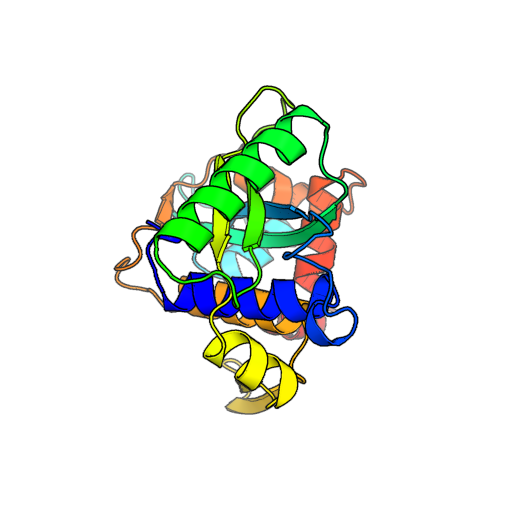661 1.00 92.44 170 ARG A O 1
ATOM 1312 N N . ALA A 1 171 ? -1.347 -8.545 12.783 1.00 91.38 171 ALA A N 1
ATOM 1313 C CA . ALA A 1 171 ? -0.984 -9.816 13.398 1.00 91.38 171 ALA A CA 1
ATOM 1314 C C . ALA A 1 171 ? 0.319 -9.736 14.212 1.00 91.38 171 ALA A C 1
ATOM 1316 O O . ALA A 1 171 ? 0.497 -10.537 15.126 1.00 91.38 171 ALA A O 1
ATOM 1317 N N . ASP A 1 172 ? 1.183 -8.748 13.957 1.00 92.69 172 ASP A N 1
ATOM 1318 C CA . ASP A 1 172 ? 2.424 -8.531 14.705 1.00 92.69 172 ASP A CA 1
ATOM 1319 C C . ASP A 1 172 ? 2.149 -7.958 16.107 1.00 92.69 172 ASP A C 1
ATOM 1321 O O . ASP A 1 172 ? 2.231 -6.750 16.353 1.00 92.69 172 ASP A O 1
ATOM 1325 N N . LYS A 1 173 ? 1.732 -8.826 17.038 1.00 91.12 173 LYS A N 1
ATOM 1326 C CA . LYS A 1 173 ? 1.438 -8.468 18.438 1.00 91.12 173 LYS A CA 1
ATOM 1327 C C . LYS A 1 173 ? 2.687 -8.118 19.242 1.00 91.12 173 LYS A C 1
ATOM 1329 O O . LYS A 1 173 ? 2.611 -7.227 20.081 1.00 91.12 173 LYS A O 1
ATOM 1334 N N . GLU A 1 174 ? 3.816 -8.728 18.902 1.00 93.25 174 GLU A N 1
ATOM 1335 C CA . GLU A 1 174 ? 5.106 -8.552 19.581 1.00 93.25 174 GLU A CA 1
ATOM 1336 C C . GLU A 1 174 ? 5.921 -7.358 19.045 1.00 93.25 174 GLU A C 1
ATOM 1338 O O . GLU A 1 174 ? 7.043 -7.124 19.486 1.00 93.25 174 GLU A O 1
ATOM 1343 N N . ASN A 1 175 ? 5.361 -6.579 18.108 1.00 93.06 175 ASN A N 1
ATOM 1344 C CA . ASN A 1 175 ? 5.998 -5.408 17.496 1.00 93.06 175 ASN A CA 1
ATOM 1345 C C . ASN A 1 175 ? 7.347 -5.710 16.812 1.00 93.06 175 ASN A C 1
ATOM 1347 O O . ASN A 1 175 ? 8.232 -4.853 16.790 1.00 93.06 175 ASN A O 1
ATOM 1351 N N . GLN A 1 176 ? 7.515 -6.902 16.237 1.00 93.38 176 GLN A N 1
ATOM 1352 C CA . GLN A 1 176 ? 8.738 -7.284 15.523 1.00 93.38 176 GLN A CA 1
ATOM 1353 C C . GLN A 1 176 ? 8.963 -6.467 14.244 1.00 93.38 176 GLN A C 1
ATOM 1355 O O . GLN A 1 176 ? 10.091 -6.342 13.775 1.00 93.38 176 GLN A O 1
ATOM 1360 N N . LEU A 1 177 ? 7.902 -5.891 13.674 1.00 92.50 177 LEU A N 1
ATOM 1361 C CA . LEU A 1 177 ? 7.976 -4.989 12.525 1.00 92.50 177 LEU A CA 1
ATOM 1362 C C . LEU A 1 177 ? 8.324 -3.549 12.930 1.00 92.50 177 LEU A C 1
ATOM 1364 O O . LEU A 1 177 ? 8.593 -2.725 12.054 1.00 92.50 177 LEU A O 1
ATOM 1368 N N . HIS A 1 178 ? 8.282 -3.233 14.232 1.00 94.31 178 HIS A N 1
ATOM 1369 C CA . HIS A 1 178 ? 8.453 -1.888 14.788 1.00 94.31 178 HIS A CA 1
ATOM 1370 C C . HIS A 1 178 ? 7.591 -0.831 14.076 1.00 94.31 178 HIS A C 1
ATOM 1372 O O . HIS A 1 178 ? 8.047 0.268 13.760 1.00 94.31 178 HIS A O 1
ATOM 1378 N N . LEU A 1 179 ? 6.335 -1.189 13.792 1.00 94.62 179 LEU A N 1
ATOM 1379 C CA . LEU A 1 179 ? 5.354 -0.321 13.132 1.00 94.62 179 LEU A CA 1
ATOM 1380 C C . LEU A 1 179 ? 4.299 0.224 14.097 1.00 94.62 179 LEU A C 1
ATOM 1382 O O . LEU A 1 179 ? 3.349 0.859 13.646 1.00 94.62 179 LEU A O 1
ATOM 1386 N N . ARG A 1 180 ? 4.434 -0.030 15.403 1.00 95.00 180 ARG A N 1
ATOM 1387 C CA . ARG A 1 180 ? 3.527 0.479 16.440 1.00 95.00 180 ARG A CA 1
ATOM 1388 C C . ARG A 1 180 ? 4.042 1.782 17.037 1.00 95.00 180 ARG A C 1
ATOM 1390 O O . ARG A 1 180 ? 5.234 1.919 17.299 1.00 95.00 180 ARG A O 1
ATOM 1397 N N . THR A 1 181 ? 3.127 2.707 17.297 1.00 94.31 181 THR A N 1
ATOM 1398 C CA . THR A 1 181 ? 3.405 4.012 17.915 1.00 94.31 181 THR A CA 1
ATOM 1399 C C . THR A 1 181 ? 2.175 4.506 18.680 1.00 94.31 181 THR A C 1
ATOM 1401 O O . THR A 1 181 ? 1.098 3.928 18.552 1.00 94.31 181 THR A O 1
ATOM 1404 N N . GLU A 1 182 ? 2.308 5.539 19.507 1.00 94.44 182 GLU A N 1
ATOM 1405 C CA . GLU A 1 182 ? 1.148 6.204 20.113 1.00 94.44 182 GLU A CA 1
ATOM 1406 C C . GLU A 1 182 ? 0.387 6.998 19.041 1.00 94.44 182 GLU A C 1
ATOM 1408 O O . GLU A 1 182 ? 1.000 7.665 18.209 1.00 94.44 182 GLU A O 1
ATOM 1413 N N . MET A 1 183 ? -0.944 6.908 19.042 1.00 93.00 183 MET A N 1
ATOM 1414 C CA . MET A 1 183 ? -1.783 7.699 18.143 1.00 93.00 183 MET A CA 1
ATOM 1415 C C . MET A 1 183 ? -1.874 9.145 18.610 1.00 93.00 183 MET A C 1
ATOM 1417 O O . MET A 1 183 ? -2.247 9.408 19.758 1.00 93.00 183 MET A O 1
ATOM 1421 N N . THR A 1 184 ? -1.672 10.071 17.680 1.00 91.62 184 THR A N 1
ATOM 1422 C CA . THR A 1 184 ? -1.980 11.483 17.894 1.00 91.62 184 THR A CA 1
ATOM 1423 C C . THR A 1 184 ? -3.493 11.714 17.898 1.00 91.62 184 THR A C 1
ATOM 1425 O O . THR A 1 184 ? -4.285 10.866 17.471 1.00 91.62 184 THR A O 1
ATOM 1428 N N . ASP A 1 185 ? -3.931 12.880 18.369 1.00 89.88 185 ASP A N 1
ATOM 1429 C CA . ASP A 1 185 ? -5.347 13.244 18.275 1.00 89.88 185 ASP A CA 1
ATOM 1430 C C . ASP A 1 185 ? -5.794 13.465 16.829 1.00 89.88 185 ASP A C 1
ATOM 1432 O O . ASP A 1 185 ? -6.940 13.156 16.504 1.00 89.88 185 ASP A O 1
ATOM 1436 N N . GLN A 1 186 ? -4.880 13.884 15.949 1.00 89.31 186 GLN A N 1
ATOM 1437 C CA . GLN A 1 186 ? -5.143 14.011 14.518 1.00 89.31 186 GLN A CA 1
ATOM 1438 C C . GLN A 1 186 ? -5.441 12.648 13.877 1.00 89.31 186 GLN A C 1
ATOM 1440 O O . GLN A 1 186 ? -6.415 12.524 13.134 1.00 89.31 186 GLN A O 1
ATOM 1445 N N . ASP A 1 187 ? -4.673 11.606 14.218 1.00 91.50 187 ASP A N 1
ATOM 1446 C CA . ASP A 1 187 ? -4.911 10.238 13.730 1.00 91.50 187 ASP A CA 1
ATOM 1447 C C . ASP A 1 187 ? -6.305 9.740 14.125 1.00 91.50 187 ASP A C 1
ATOM 1449 O O . ASP A 1 187 ? -7.064 9.208 13.309 1.00 91.50 187 ASP A O 1
ATOM 1453 N N . LYS A 1 188 ? -6.671 9.949 15.398 1.00 91.50 188 LYS A N 1
ATOM 1454 C CA . LYS A 1 188 ? -7.993 9.586 15.925 1.00 91.50 188 LYS A CA 1
ATOM 1455 C C . LYS A 1 188 ? -9.088 10.362 15.192 1.00 91.50 188 LYS A C 1
ATOM 1457 O O . LYS A 1 188 ? -10.130 9.795 14.862 1.00 91.50 188 LYS A O 1
ATOM 1462 N N . GLU A 1 189 ? -8.859 11.647 14.939 1.00 90.75 189 GLU A N 1
ATOM 1463 C CA . GLU A 1 189 ? -9.855 12.533 14.353 1.00 90.75 189 GLU A CA 1
ATOM 1464 C C . GLU A 1 189 ? -10.153 12.222 12.889 1.00 90.75 189 GLU A C 1
ATOM 1466 O O . GLU A 1 189 ? -11.317 12.248 12.496 1.00 90.75 189 GLU A O 1
ATOM 1471 N N . VAL A 1 190 ? -9.154 11.818 12.103 1.00 91.69 190 VAL A N 1
ATOM 1472 C CA . VAL A 1 190 ? -9.362 11.357 10.720 1.00 91.69 190 VAL A CA 1
ATOM 1473 C C . VAL A 1 190 ? -10.363 10.194 10.660 1.00 91.69 190 VAL A C 1
ATOM 1475 O O . VAL A 1 190 ? -11.246 10.168 9.795 1.00 91.69 190 VAL A O 1
ATOM 1478 N N . ILE A 1 191 ? -10.286 9.258 11.612 1.00 93.12 191 ILE A N 1
ATOM 1479 C CA . ILE A 1 191 ? -11.209 8.117 11.700 1.00 93.12 191 ILE A CA 1
ATOM 1480 C C . ILE A 1 191 ? -12.612 8.579 12.124 1.00 93.12 191 ILE A C 1
ATOM 1482 O O . ILE A 1 191 ? -13.605 8.147 11.532 1.00 93.12 191 ILE A O 1
ATOM 1486 N N . ARG A 1 192 ? -12.718 9.489 13.104 1.00 92.31 192 ARG A N 1
ATOM 1487 C CA . ARG A 1 192 ? -14.016 10.041 13.539 1.00 92.31 192 ARG A CA 1
ATOM 1488 C C . 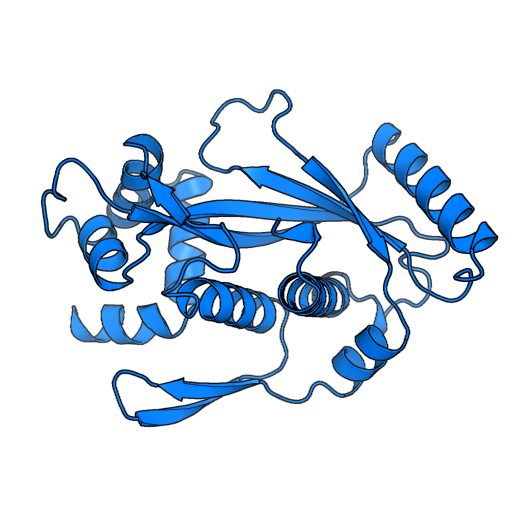ARG A 1 192 ? -14.699 10.858 12.447 1.00 92.31 192 ARG A C 1
ATOM 1490 O O . ARG A 1 192 ? -15.900 10.702 12.239 1.00 92.31 192 ARG A O 1
ATOM 1497 N N . ALA A 1 193 ? -13.949 11.687 11.725 1.00 92.12 193 ALA A N 1
ATOM 1498 C CA . ALA A 1 193 ? -14.438 12.479 10.599 1.00 92.12 193 ALA A CA 1
ATOM 1499 C C . ALA A 1 193 ? -15.028 11.583 9.500 1.00 92.12 193 ALA A C 1
ATOM 1501 O O . ALA A 1 193 ? -16.113 11.853 8.978 1.00 92.12 193 ALA A O 1
ATOM 1502 N N . ALA A 1 194 ? -14.368 10.458 9.203 1.00 92.88 194 ALA A N 1
ATOM 1503 C CA . ALA A 1 194 ? -14.905 9.432 8.310 1.00 92.88 194 ALA A CA 1
ATOM 1504 C C . ALA A 1 194 ? -16.239 8.863 8.822 1.00 92.88 194 ALA A C 1
ATOM 1506 O O . ALA A 1 194 ? -17.202 8.757 8.059 1.00 92.88 194 ALA A O 1
ATOM 1507 N N . GLY A 1 195 ? -16.305 8.580 10.122 1.00 91.31 195 GLY A N 1
ATOM 1508 C CA . GLY A 1 195 ? -17.498 8.152 10.845 1.00 91.31 195 GLY A CA 1
ATOM 1509 C C . GLY A 1 195 ? -18.679 9.119 10.783 1.00 91.31 195 GLY A C 1
ATOM 1510 O O . GLY A 1 195 ? -19.813 8.715 10.526 1.00 91.31 195 GLY A O 1
ATOM 1511 N N . ARG A 1 196 ? -18.405 10.420 10.932 1.00 93.06 196 ARG A N 1
ATOM 1512 C CA . ARG A 1 196 ? -19.373 11.523 10.766 1.00 93.06 196 ARG A CA 1
ATOM 1513 C C . ARG A 1 196 ? -19.739 11.796 9.305 1.00 93.06 196 ARG A C 1
ATOM 1515 O O . ARG A 1 196 ? -20.482 12.728 9.014 1.00 93.06 196 ARG A O 1
ATOM 1522 N N . ASN A 1 197 ? -19.242 10.969 8.386 1.00 91.62 197 ASN A N 1
ATOM 1523 C CA . ASN A 1 197 ? -19.454 11.066 6.951 1.00 91.62 197 ASN A CA 1
ATOM 1524 C C . ASN A 1 197 ? -18.979 12.395 6.340 1.00 91.62 197 ASN A C 1
ATOM 1526 O O . ASN A 1 197 ? -19.536 12.864 5.346 1.00 91.62 197 ASN A O 1
ATOM 1530 N N . GLU A 1 198 ? -17.910 12.973 6.881 1.00 93.56 198 GLU A N 1
ATOM 1531 C CA .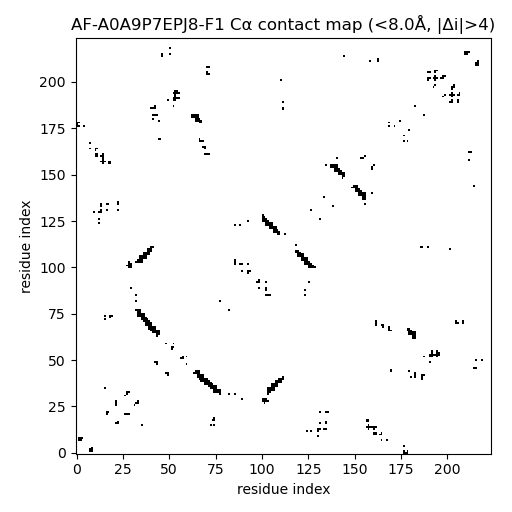 GLU A 1 198 ? -17.280 14.144 6.279 1.00 93.56 198 GLU A CA 1
ATOM 1532 C C . GLU A 1 198 ? -16.717 13.816 4.889 1.00 93.56 198 GLU A C 1
ATOM 1534 O O . GLU A 1 198 ? -16.425 12.658 4.555 1.00 93.56 198 GLU A O 1
ATOM 1539 N N . ASN A 1 199 ? -16.600 14.843 4.045 1.00 91.25 199 ASN A N 1
ATOM 1540 C CA . ASN A 1 199 ? -16.196 14.707 2.643 1.00 91.25 199 ASN A CA 1
ATOM 1541 C C . ASN A 1 199 ? -14.766 15.204 2.376 1.00 91.25 199 ASN A C 1
ATOM 1543 O O . ASN A 1 199 ? -14.465 15.718 1.301 1.00 91.25 199 ASN A O 1
ATOM 1547 N N . THR A 1 200 ? -13.879 15.068 3.357 1.00 91.12 200 THR A N 1
ATOM 1548 C CA . THR A 1 200 ? -12.448 15.311 3.154 1.00 91.12 200 THR A CA 1
ATOM 1549 C C . THR A 1 200 ? -11.805 14.125 2.423 1.00 91.12 200 THR A C 1
ATOM 1551 O O . THR A 1 200 ? -12.333 13.007 2.437 1.00 91.12 200 THR A O 1
ATOM 1554 N N . TYR A 1 201 ? -10.654 14.349 1.779 1.00 89.81 201 TYR A N 1
ATOM 1555 C CA . TYR A 1 201 ? -9.878 13.283 1.125 1.00 89.81 201 TYR A CA 1
ATOM 1556 C C . TYR A 1 201 ? -9.567 12.132 2.097 1.00 89.81 201 TYR A C 1
ATOM 1558 O O . TYR A 1 201 ? -9.830 10.968 1.799 1.00 89.81 201 TYR A O 1
ATOM 1566 N N . LEU A 1 202 ? -9.116 12.480 3.305 1.00 89.31 202 LEU A N 1
ATOM 1567 C CA . LEU A 1 202 ? -8.780 11.541 4.375 1.00 89.31 202 LEU A CA 1
ATOM 1568 C C . LEU A 1 202 ? -9.985 10.717 4.831 1.00 89.31 202 LEU A C 1
ATOM 1570 O O . LEU A 1 202 ? -9.924 9.487 4.885 1.00 89.31 202 LEU A O 1
ATOM 1574 N N . ALA A 1 203 ? -11.114 11.385 5.079 1.00 91.50 203 ALA A N 1
ATOM 1575 C CA . ALA A 1 203 ? -12.348 10.720 5.471 1.00 91.50 203 ALA A CA 1
ATOM 1576 C C . ALA A 1 203 ? -12.838 9.746 4.388 1.00 91.50 203 ALA A C 1
ATOM 1578 O O . ALA A 1 203 ? -13.309 8.652 4.696 1.00 91.50 203 ALA A O 1
ATOM 1579 N N . ARG A 1 204 ? -12.719 10.110 3.104 1.00 92.50 204 ARG A N 1
ATOM 1580 C CA . ARG A 1 204 ? -13.078 9.226 1.985 1.00 92.50 204 ARG A CA 1
ATOM 1581 C C . ARG A 1 204 ? -12.220 7.967 1.938 1.00 92.50 204 ARG A C 1
ATOM 1583 O O . ARG A 1 204 ? -12.786 6.882 1.848 1.00 92.50 204 ARG A O 1
ATOM 1590 N N . ILE A 1 205 ? -10.901 8.105 2.053 1.00 91.94 205 ILE A N 1
ATOM 1591 C CA . ILE A 1 205 ? -9.981 6.962 2.049 1.00 91.94 205 ILE A CA 1
ATOM 1592 C C . ILE A 1 205 ? -10.308 5.991 3.188 1.00 91.94 205 ILE A C 1
ATOM 1594 O O . ILE A 1 205 ? -10.393 4.781 2.977 1.00 91.94 205 ILE A O 1
ATOM 1598 N N . VAL A 1 206 ? -10.558 6.512 4.392 1.00 92.88 206 VAL A N 1
ATOM 1599 C CA . VAL A 1 206 ? -10.952 5.682 5.538 1.00 92.88 206 VAL A CA 1
ATOM 1600 C C . VAL A 1 206 ? -12.284 4.966 5.278 1.00 92.88 206 VAL A C 1
ATOM 1602 O O . VAL A 1 206 ? -12.409 3.771 5.554 1.00 92.88 206 VAL A O 1
ATOM 1605 N N . LYS A 1 207 ? -13.277 5.650 4.692 1.00 92.44 207 LYS A N 1
ATOM 1606 C CA . LYS A 1 207 ? -14.564 5.037 4.311 1.00 92.44 207 LYS A CA 1
ATOM 1607 C C . LYS A 1 207 ? -14.396 3.927 3.271 1.00 92.44 207 LYS A C 1
ATOM 1609 O O . LYS A 1 207 ? -15.056 2.892 3.365 1.00 92.44 207 LYS A O 1
ATOM 1614 N N . GLU A 1 208 ? -13.536 4.122 2.278 1.00 91.69 208 GLU A N 1
ATOM 1615 C CA . GLU A 1 208 ? -13.232 3.111 1.259 1.00 91.69 208 GLU A CA 1
ATOM 1616 C C . GLU A 1 208 ? -12.550 1.890 1.876 1.00 91.69 208 GLU A C 1
ATOM 1618 O O . GLU A 1 208 ? -12.963 0.757 1.621 1.00 91.69 208 GLU A O 1
ATOM 1623 N N . LYS A 1 209 ? -11.585 2.112 2.771 1.00 91.31 209 LYS A N 1
ATOM 1624 C CA . LYS A 1 209 ? -10.932 1.050 3.538 1.00 91.31 209 LYS A CA 1
ATOM 1625 C C . LYS A 1 209 ? -11.924 0.239 4.374 1.00 91.31 209 LYS A C 1
ATOM 1627 O O . LYS A 1 209 ? -11.900 -0.988 4.311 1.00 91.31 209 LYS A O 1
ATOM 1632 N N . MET A 1 210 ? -12.826 0.906 5.094 1.00 90.00 210 MET A N 1
ATOM 1633 C CA . MET A 1 210 ? -13.883 0.260 5.885 1.00 90.00 210 MET A CA 1
ATOM 1634 C C . MET A 1 210 ? -14.782 -0.657 5.047 1.00 90.00 210 MET A C 1
ATOM 1636 O O . MET A 1 210 ? -15.228 -1.694 5.528 1.00 90.00 210 MET A O 1
ATOM 1640 N N . ARG A 1 211 ? -15.053 -0.291 3.788 1.00 88.44 211 ARG A N 1
ATOM 1641 C CA . ARG A 1 211 ? -15.846 -1.117 2.860 1.00 88.44 211 ARG A CA 1
ATOM 1642 C C . ARG A 1 211 ? -15.043 -2.277 2.277 1.00 88.44 211 ARG A C 1
ATOM 1644 O O . ARG A 1 211 ? -15.609 -3.336 2.025 1.00 88.44 211 ARG A O 1
ATOM 1651 N N . ARG A 1 212 ? -13.752 -2.056 2.027 1.00 89.00 212 ARG A N 1
ATOM 1652 C CA . ARG A 1 212 ? -12.838 -3.027 1.419 1.00 89.00 212 ARG A CA 1
ATOM 1653 C C . ARG A 1 212 ? -12.473 -4.162 2.368 1.00 89.00 212 ARG A C 1
ATOM 1655 O O . ARG A 1 212 ? -12.495 -5.323 1.964 1.00 89.00 212 ARG A O 1
ATOM 1662 N N . GLU A 1 213 ? -12.047 -3.826 3.583 1.00 89.56 213 GLU A N 1
ATOM 1663 C CA . GLU A 1 213 ? -11.416 -4.793 4.481 1.00 89.56 213 GLU A CA 1
ATOM 1664 C C . GLU A 1 213 ? -12.467 -5.637 5.201 1.00 89.56 213 GLU A C 1
ATOM 1666 O O . GLU A 1 213 ? -13.377 -5.129 5.858 1.00 89.56 213 GLU A O 1
ATOM 1671 N N . HIS A 1 214 ? -12.321 -6.956 5.104 1.00 87.31 214 HIS A N 1
ATOM 1672 C CA . HIS A 1 214 ? -13.293 -7.905 5.635 1.00 87.31 214 HIS A CA 1
ATOM 1673 C C . HIS A 1 214 ? -13.432 -7.815 7.152 1.00 87.31 214 HIS A C 1
ATOM 1675 O O . HIS A 1 214 ? -14.540 -7.929 7.668 1.00 87.31 214 HIS A O 1
ATOM 1681 N N . ILE A 1 215 ? -12.328 -7.515 7.846 1.00 84.44 215 ILE A N 1
ATOM 1682 C CA . ILE A 1 215 ? -12.311 -7.315 9.300 1.00 84.44 215 ILE A CA 1
ATOM 1683 C C . ILE A 1 215 ? -13.323 -6.254 9.764 1.00 84.44 215 ILE A C 1
ATOM 1685 O O . ILE A 1 215 ? -13.834 -6.351 10.875 1.00 84.44 215 ILE A O 1
ATOM 1689 N N . TYR A 1 216 ? -13.643 -5.274 8.912 1.00 85.19 216 TYR A N 1
ATOM 1690 C CA . TYR A 1 216 ? -14.622 -4.229 9.206 1.00 85.19 216 TYR A CA 1
ATOM 1691 C C . TYR A 1 216 ? -15.986 -4.497 8.574 1.00 85.19 216 TYR A C 1
ATOM 1693 O O . TYR A 1 216 ? -17.007 -4.162 9.176 1.00 85.19 216 TYR A O 1
ATOM 1701 N N . ALA A 1 217 ? -16.023 -5.114 7.390 1.00 74.44 217 ALA A N 1
ATOM 1702 C CA . ALA A 1 217 ? -17.263 -5.389 6.666 1.00 74.44 217 ALA A CA 1
ATOM 1703 C C . ALA A 1 217 ? -18.280 -6.178 7.511 1.00 74.44 217 ALA A C 1
ATOM 1705 O O . ALA A 1 217 ? -19.469 -5.853 7.501 1.00 74.44 217 ALA A O 1
ATOM 1706 N N . ASP A 1 218 ? -17.812 -7.161 8.284 1.00 70.56 218 ASP A N 1
ATOM 1707 C CA . ASP A 1 218 ? -18.673 -7.951 9.170 1.00 70.56 218 ASP A CA 1
ATOM 1708 C C . ASP A 1 218 ? -19.148 -7.137 10.382 1.00 70.56 218 ASP A C 1
ATOM 1710 O O . ASP A 1 218 ? -20.305 -7.235 10.786 1.00 70.56 218 ASP A O 1
ATOM 1714 N N . MET A 1 219 ? -18.303 -6.254 10.920 1.00 71.50 219 MET A N 1
ATOM 1715 C CA . MET A 1 219 ? -18.654 -5.414 12.072 1.00 71.50 219 MET A CA 1
ATOM 1716 C C . MET A 1 219 ? -19.688 -4.339 11.718 1.00 71.50 219 MET A C 1
ATOM 1718 O O . MET A 1 219 ? -20.591 -4.080 12.507 1.00 71.50 219 MET A O 1
ATOM 1722 N N . VAL A 1 220 ? -19.610 -3.755 10.517 1.00 64.31 220 VAL A N 1
ATOM 1723 C CA . VAL A 1 220 ? -20.609 -2.790 10.015 1.00 64.31 220 VAL A CA 1
ATOM 1724 C C . VAL A 1 220 ? -21.975 -3.449 9.801 1.00 64.31 220 VAL A C 1
ATOM 1726 O O . VAL A 1 220 ? -23.003 -2.786 9.924 1.00 64.31 220 VAL A O 1
ATOM 1729 N N . ARG A 1 221 ? -22.008 -4.746 9.468 1.00 61.50 221 ARG A N 1
ATOM 1730 C CA . ARG A 1 221 ? -23.263 -5.502 9.339 1.00 61.50 221 ARG A CA 1
ATOM 1731 C C . ARG A 1 221 ? -23.907 -5.802 10.688 1.00 61.50 221 ARG A C 1
ATOM 1733 O O . ARG A 1 221 ? -25.122 -5.874 10.743 1.00 61.50 221 ARG A O 1
ATOM 1740 N N . LEU A 1 222 ? -23.112 -5.973 11.744 1.00 57.53 222 LEU A N 1
ATOM 1741 C CA . LEU A 1 222 ? -23.605 -6.266 13.095 1.00 57.53 222 LEU A CA 1
ATOM 1742 C C . LEU A 1 222 ? -24.135 -5.029 13.837 1.00 57.53 222 LEU A C 1
ATOM 1744 O O . LEU A 1 222 ? -24.848 -5.177 14.824 1.00 57.53 222 LEU A O 1
ATOM 1748 N N . THR A 1 223 ? -23.778 -3.819 13.398 1.00 57.44 223 THR A N 1
ATOM 1749 C CA . THR A 1 223 ? -24.228 -2.555 14.008 1.00 57.44 223 THR A CA 1
ATOM 1750 C C . THR A 1 223 ? -25.432 -1.913 13.308 1.00 57.44 223 THR A C 1
ATOM 1752 O O . THR A 1 223 ? -25.842 -0.822 13.705 1.00 57.44 223 THR A O 1
ATOM 1755 N N . ARG A 1 224 ? -25.997 -2.563 12.282 1.00 48.25 224 ARG A N 1
ATOM 1756 C CA . ARG A 1 224 ? -27.232 -2.167 11.585 1.00 48.25 224 ARG A CA 1
ATOM 1757 C C . ARG A 1 224 ? -28.356 -3.143 11.891 1.00 48.25 224 ARG A C 1
ATOM 1759 O O . ARG A 1 224 ? -29.504 -2.661 11.967 1.00 48.25 224 ARG A O 1
#

Nearest PDB structures (foldseek):
  8i1i-assembly2_B  TM=2.646E-01  e=6.291E+00  Homo sapiens
  5ws7-assembly2_B  TM=2.658E-01  e=7.050E+00  Homo sapiens
  6glg-assembly1_A  TM=2.145E-01  e=8.363E+00  Homo sapiens
  6gll-assembly1_A  TM=2.087E-01  e=8.363E+00  Homo sapiens

Mean predicted aligned error: 5.11 Å

Solvent-accessible surface area (backbone atoms only — not comparable to full-atom values): 12456 Å² total; per-residue (Å²): 100,65,86,73,34,66,64,54,44,47,30,50,48,41,15,47,40,58,70,65,36,42,83,83,37,82,46,49,24,73,82,39,83,45,32,33,41,34,35,30,40,58,40,52,58,46,68,67,56,42,51,27,35,26,70,65,74,52,85,72,64,98,75,45,59,13,22,64,36,68,58,48,76,44,74,46,86,65,50,73,73,50,46,52,54,46,50,53,52,46,53,50,40,37,76,75,68,42,70,90,36,36,34,37,36,36,32,42,32,54,66,75,58,90,61,96,76,74,69,57,52,74,47,81,40,77,45,53,67,68,51,54,52,52,56,68,67,44,64,55,49,77,49,62,39,90,87,78,66,44,81,41,80,40,68,61,40,35,69,47,26,44,42,52,39,40,50,54,55,60,64,48,79,84,45,84,65,67,48,63,45,76,48,52,71,64,40,52,44,45,42,30,38,24,46,74,63,44,88,47,74,64,14,46,44,52,48,51,38,45,68,68,33,65,88,40,43,60,55,60,60,74,78,108

Radius of gyration: 18.31 Å; Cα contacts (8 Å, |Δi|>4): 348; chains: 1; bounding box: 52×40×48 Å

Organism: NCBI:txid48587

Secondary structure (DSSP, 8-state):
-GGG-HHHHHHHHHHHHHHTTTTT-TTBTTTB--EEEEEEEEEESSHHHHHHHHTT-----S--EEEEEEEEEEEEPPPHHHHHHHHHHHHHHHHTT-TTS-EEEEEEEETT--S-SS-EEEEEEE--HHHHHHHHHTPPEEEE-TTT--EEEE---HHHHHHHHHHHHHH-TT-TT--EEEPPHHHHHHHHHHHTT--SHHHHHHHHHHHH-HHHHHH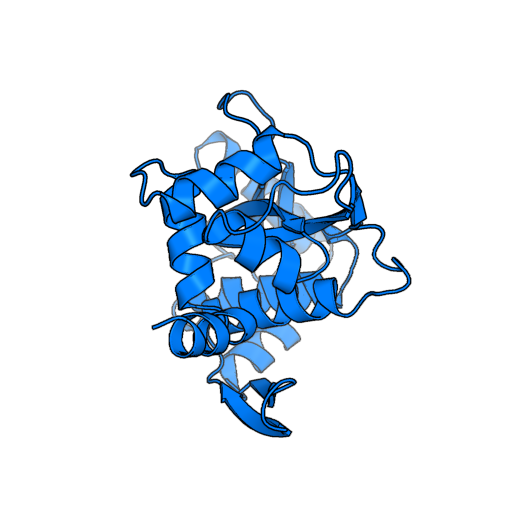HHHT-

Foldseek 3Di:
DQCPDCLLLLLLLLLCCFQVVCVPDVCDQQVNAWEKEWEKEWAALDVVVLVCLLQVVDPPDPWGKTFIATLDMGIDDDDPVVVVVSVVVQVVCVVVVLSSWGKYKYWYDHPLDPDPPDRTDIDMDTGDVVSVVCSVVQQWDWDADPVPRDIDTGTSHSLVSRLVSRVVRSPPPVCPVVRMDIDDVSSSVLSNCLSVVHDDPSSVSNVVSLCRHPNNVVVVVVVD

pLDDT: mean 89.63, std 11.49, range [42.31, 98.31]

Sequence (224 aa):
MFILNPILMGLLKLGVVIDCGLIDNPRIGFDVPFGVRVDIAIEPSNCLDFVGLYFNNKSPGEKLQGMVQVNAMTPWELTPVRVDKWREARARHDAEGFAKDPVGLVDFIDVSCTEDLGNAVTAELHFPPIILDMAKAREPFLGVSAVTGAEIRKPMSAMTCLETLNMHIRADKENQLHLRTEMTDQDKEVIRAAGRNENTYLARIVKEKMRREHIYADMVRLTR

InterPro domains:
  IPR058518 Domain of unknown function DUF8205 [PF26632] (31-216)